Protein AF-A0A382AWH4-F1 (afdb_monomer_lite)

Structure (mmCIF, N/CA/C/O backbone):
data_AF-A0A382AWH4-F1
#
_entry.id   AF-A0A382AWH4-F1
#
loop_
_atom_site.group_PDB
_atom_site.id
_atom_site.type_symbol
_atom_site.label_atom_id
_atom_site.label_alt_id
_atom_site.label_comp_id
_atom_site.label_asym_id
_atom_site.label_entity_id
_atom_site.label_seq_id
_atom_site.pdbx_PDB_ins_code
_atom_site.Cartn_x
_atom_site.Cartn_y
_atom_site.Cartn_z
_atom_site.occupancy
_atom_site.B_iso_or_equiv
_atom_site.auth_seq_id
_atom_site.auth_comp_id
_atom_site.auth_asym_id
_atom_site.auth_atom_id
_atom_site.pdbx_PDB_model_num
ATOM 1 N N . MET A 1 1 ? 9.642 8.701 -18.328 1.00 92.56 1 MET A N 1
ATOM 2 C CA . MET A 1 1 ? 10.672 7.796 -17.773 1.00 92.56 1 MET A CA 1
ATOM 3 C C . MET A 1 1 ? 11.299 6.946 -18.876 1.00 92.56 1 MET A C 1
ATOM 5 O O . MET A 1 1 ? 10.566 6.389 -19.685 1.00 92.56 1 MET A O 1
ATOM 9 N N . SER A 1 2 ? 12.631 6.840 -18.944 1.00 96.31 2 SER A N 1
ATOM 10 C CA . SER A 1 2 ? 13.309 5.961 -19.914 1.00 96.31 2 SER A CA 1
ATOM 11 C C . SER A 1 2 ? 13.162 4.473 -19.543 1.00 96.31 2 SER A C 1
ATOM 13 O O . SER A 1 2 ? 12.950 4.163 -18.369 1.00 96.31 2 SER A O 1
ATOM 15 N N . PRO A 1 3 ? 13.322 3.529 -20.489 1.00 96.81 3 PRO A N 1
ATOM 16 C CA . PRO A 1 3 ? 13.293 2.090 -20.200 1.00 96.81 3 PRO A CA 1
ATOM 17 C C . PRO A 1 3 ? 14.260 1.676 -19.078 1.00 96.81 3 PRO A C 1
ATOM 19 O O . PRO A 1 3 ? 13.899 0.898 -18.194 1.00 96.81 3 PRO A O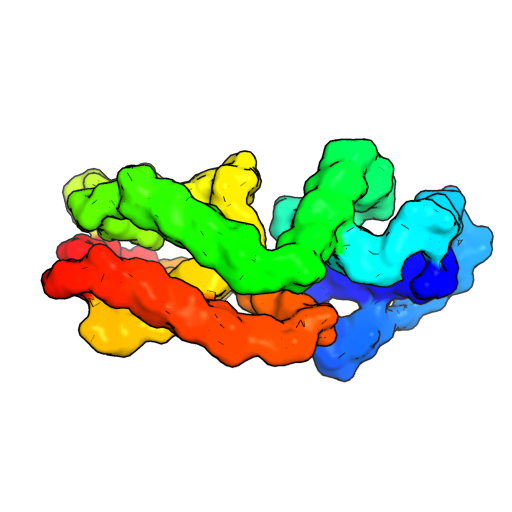 1
ATOM 22 N N . GLU A 1 4 ? 15.476 2.227 -19.073 1.00 96.69 4 GLU A N 1
ATOM 23 C CA . GLU A 1 4 ? 16.494 1.990 -18.044 1.00 96.69 4 GLU A CA 1
ATOM 24 C C . GLU A 1 4 ? 16.032 2.475 -16.669 1.00 96.69 4 GLU A C 1
ATOM 26 O O . GLU A 1 4 ? 16.242 1.790 -15.666 1.00 96.69 4 GLU A O 1
ATOM 31 N N . GLN A 1 5 ? 15.366 3.629 -16.614 1.00 96.88 5 GLN A N 1
ATOM 32 C CA . GLN A 1 5 ? 14.785 4.133 -15.375 1.00 96.88 5 GLN A CA 1
ATOM 33 C C . GLN A 1 5 ? 13.648 3.225 -14.891 1.00 96.88 5 GLN A C 1
ATOM 35 O O . GLN A 1 5 ? 13.621 2.897 -13.708 1.00 96.88 5 GLN A O 1
ATOM 40 N N . VAL A 1 6 ? 12.764 2.747 -15.779 1.00 97.25 6 VAL A N 1
ATOM 41 C CA . VAL A 1 6 ? 11.704 1.789 -15.402 1.00 97.25 6 VAL A CA 1
ATOM 42 C C . VAL A 1 6 ? 12.316 0.506 -14.835 1.00 97.25 6 VAL A C 1
ATOM 44 O O . VAL A 1 6 ? 11.852 -0.005 -13.817 1.00 97.25 6 VAL A O 1
ATOM 47 N N . PHE A 1 7 ? 13.386 -0.001 -15.451 1.00 97.62 7 PHE A N 1
ATOM 48 C CA . PHE A 1 7 ? 14.102 -1.177 -14.959 1.00 97.62 7 PHE A CA 1
ATOM 49 C C . PHE A 1 7 ? 14.699 -0.970 -13.565 1.00 97.62 7 PHE A C 1
ATOM 51 O O . PHE A 1 7 ? 14.526 -1.814 -12.679 1.00 97.62 7 PHE A O 1
ATOM 58 N N . MET A 1 8 ? 15.372 0.163 -13.363 1.00 97.44 8 MET A N 1
ATOM 59 C CA . MET A 1 8 ? 15.928 0.546 -12.069 1.00 97.44 8 MET A CA 1
ATOM 60 C C . MET A 1 8 ? 14.827 0.656 -11.010 1.00 97.44 8 MET A C 1
ATOM 62 O O . MET A 1 8 ? 14.960 0.061 -9.941 1.00 97.44 8 MET A O 1
ATOM 66 N N . TYR A 1 9 ? 13.718 1.337 -11.318 1.00 97.56 9 TYR A N 1
ATOM 67 C CA . TYR A 1 9 ? 12.606 1.486 -10.385 1.00 97.56 9 TYR A CA 1
ATOM 68 C C . TYR A 1 9 ? 11.923 0.158 -10.070 1.00 97.56 9 TYR A C 1
ATOM 70 O O . TYR A 1 9 ? 11.666 -0.128 -8.907 1.00 97.56 9 TYR A O 1
ATOM 78 N N . ALA A 1 10 ? 11.693 -0.714 -11.049 1.00 97.12 10 ALA A N 1
ATOM 79 C CA . ALA A 1 10 ? 11.125 -2.029 -10.762 1.00 97.12 10 ALA A CA 1
ATOM 80 C C . ALA A 1 10 ? 11.986 -2.825 -9.768 1.00 97.12 10 ALA A C 1
ATOM 82 O O . ALA A 1 10 ? 11.468 -3.443 -8.837 1.00 97.12 10 ALA A O 1
ATOM 83 N N . LYS A 1 11 ? 13.314 -2.754 -9.910 1.00 96.19 11 LYS A N 1
ATOM 84 C CA . LYS A 1 11 ? 14.239 -3.372 -8.956 1.00 96.19 11 LYS A CA 1
ATOM 85 C C . LYS A 1 11 ? 14.230 -2.690 -7.592 1.00 96.19 11 LYS A C 1
ATOM 87 O O . LYS A 1 11 ? 14.226 -3.398 -6.586 1.00 96.19 11 LYS A O 1
ATOM 92 N N . SER A 1 12 ? 14.220 -1.360 -7.533 1.00 97.25 12 SER A N 1
ATOM 93 C CA . SER A 1 12 ? 14.235 -0.64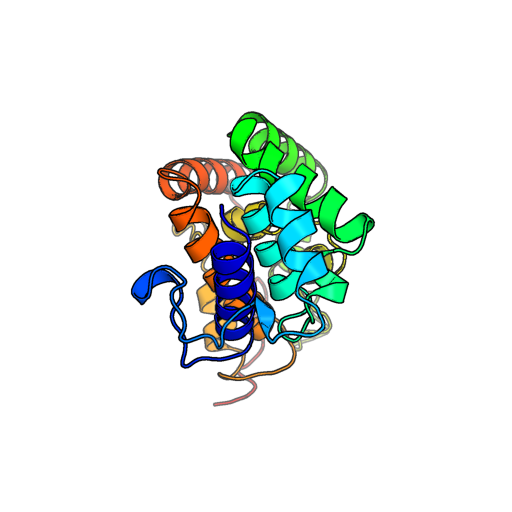6 -6.254 1.00 97.25 12 SER A CA 1
ATOM 94 C C . SER A 1 12 ? 12.930 -0.799 -5.480 1.00 97.25 12 SER A C 1
ATOM 96 O O . SER A 1 12 ? 12.995 -1.030 -4.278 1.00 97.25 12 SER A O 1
ATOM 98 N N . TYR A 1 13 ? 11.764 -0.790 -6.135 1.00 98.00 13 TYR A N 1
ATOM 99 C CA . TYR A 1 13 ? 10.486 -1.104 -5.482 1.00 98.00 13 TYR A CA 1
ATOM 100 C C . TYR A 1 13 ? 10.480 -2.538 -4.943 1.00 98.00 13 TYR A C 1
ATOM 102 O O . TYR A 1 13 ? 10.132 -2.754 -3.782 1.00 98.00 13 TYR A O 1
ATOM 110 N N . ARG A 1 14 ? 10.928 -3.517 -5.742 1.00 97.12 14 ARG A N 1
ATOM 111 C CA . ARG A 1 14 ? 11.045 -4.908 -5.283 1.00 97.12 14 ARG A CA 1
ATOM 112 C C . ARG A 1 14 ? 11.920 -5.013 -4.039 1.00 97.12 14 ARG A C 1
ATOM 114 O O . ARG A 1 14 ? 11.505 -5.620 -3.057 1.00 97.12 14 ARG A O 1
ATOM 121 N N . LEU A 1 15 ? 13.125 -4.442 -4.074 1.00 96.69 15 LEU A N 1
ATOM 122 C CA . LEU A 1 15 ? 14.040 -4.452 -2.929 1.00 96.69 15 LEU A CA 1
ATOM 123 C C . LEU A 1 15 ? 13.395 -3.779 -1.722 1.00 96.69 15 LEU A C 1
ATOM 125 O O . LEU A 1 15 ? 13.353 -4.370 -0.652 1.00 96.69 15 LEU A O 1
ATOM 129 N N . TYR A 1 16 ? 12.800 -2.608 -1.924 1.00 97.44 16 TYR A N 1
ATOM 130 C CA . TYR A 1 16 ? 12.167 -1.844 -0.864 1.00 97.44 16 TYR A CA 1
ATOM 131 C C . TYR A 1 16 ? 11.054 -2.616 -0.161 1.00 97.44 16 TYR A C 1
ATOM 133 O O . TYR A 1 16 ? 10.990 -2.583 1.058 1.00 97.44 16 TYR A O 1
ATOM 141 N N . PHE A 1 17 ? 10.211 -3.366 -0.873 1.00 96.56 17 PHE A N 1
ATOM 142 C CA . PHE A 1 17 ? 9.162 -4.171 -0.235 1.00 96.56 17 PHE A CA 1
ATOM 143 C C . PHE A 1 17 ? 9.639 -5.535 0.283 1.00 96.56 17 PHE A C 1
ATOM 145 O O . PHE A 1 17 ? 9.027 -6.063 1.209 1.00 96.56 17 PHE A O 1
ATOM 152 N N . SER A 1 18 ? 10.699 -6.119 -0.286 1.00 93.69 18 SER A N 1
ATOM 153 C CA . SER A 1 18 ? 11.140 -7.486 0.048 1.00 93.69 18 SER A CA 1
ATOM 154 C C . SER A 1 18 ? 12.297 -7.574 1.038 1.00 93.69 18 SER A C 1
ATOM 156 O O . SER A 1 18 ? 12.538 -8.660 1.564 1.00 93.69 18 SER A O 1
ATOM 158 N N . THR A 1 19 ? 13.006 -6.476 1.301 1.00 90.62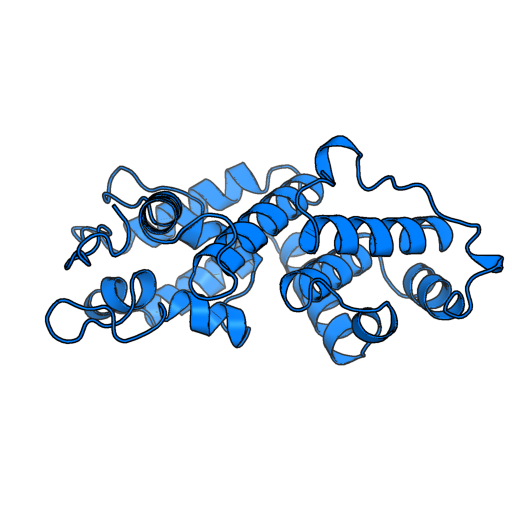 19 THR A N 1
ATOM 159 C CA . THR A 1 19 ? 14.132 -6.442 2.238 1.00 90.62 19 THR A CA 1
ATOM 160 C C . THR A 1 19 ? 13.981 -5.306 3.249 1.00 90.62 19 THR A C 1
ATOM 162 O O . THR A 1 19 ? 13.242 -4.340 3.041 1.00 90.62 19 THR A O 1
ATOM 165 N N . GLU A 1 20 ? 14.668 -5.437 4.381 1.00 85.75 20 GLU A N 1
ATOM 166 C CA . GLU A 1 20 ? 14.748 -4.383 5.402 1.00 85.75 20 GLU A CA 1
ATOM 167 C C . GLU A 1 20 ? 15.911 -3.418 5.145 1.00 85.75 20 GLU A C 1
ATOM 169 O O . GLU A 1 20 ? 15.836 -2.247 5.497 1.00 85.75 20 GLU A O 1
ATOM 174 N N . GLY A 1 21 ? 16.973 -3.883 4.478 1.00 87.38 21 GLY A N 1
ATOM 175 C CA . GLY A 1 21 ? 18.205 -3.112 4.297 1.00 87.38 21 GLY A CA 1
ATOM 176 C C . GLY A 1 21 ? 18.174 -2.048 3.195 1.00 87.38 21 GLY A C 1
ATOM 177 O O . GLY A 1 21 ? 19.092 -1.232 3.131 1.00 87.38 21 GLY A O 1
ATOM 178 N N . TYR A 1 22 ? 17.171 -2.044 2.309 1.00 95.44 22 TYR A N 1
ATOM 179 C CA . TYR A 1 22 ? 17.068 -1.037 1.247 1.00 95.44 22 TYR A CA 1
ATOM 180 C C . TYR A 1 22 ? 16.037 0.043 1.589 1.00 95.44 22 TYR A C 1
ATOM 182 O O . TYR A 1 22 ? 14.867 -0.258 1.804 1.00 95.44 22 TYR A O 1
ATOM 190 N N . ASP A 1 23 ? 16.463 1.307 1.555 1.00 94.75 23 ASP A N 1
ATOM 191 C CA . ASP A 1 23 ? 15.612 2.481 1.775 1.00 94.75 23 ASP A CA 1
ATOM 192 C C . ASP A 1 23 ? 15.405 3.251 0.461 1.00 94.75 23 ASP A C 1
ATOM 194 O O . ASP A 1 23 ? 16.287 3.966 -0.023 1.00 94.75 23 ASP A O 1
ATOM 198 N N . PHE A 1 24 ? 14.212 3.121 -0.119 1.00 96.75 24 PHE A N 1
ATOM 199 C CA . PHE A 1 24 ? 13.868 3.787 -1.370 1.00 96.75 24 PHE A CA 1
ATOM 200 C C . PHE A 1 24 ? 13.945 5.312 -1.261 1.00 96.75 24 PHE A C 1
ATOM 202 O O . PHE A 1 24 ? 14.391 5.962 -2.206 1.00 96.75 24 PHE A O 1
ATOM 209 N N . ILE A 1 25 ? 13.518 5.888 -0.136 1.00 94.75 25 ILE A N 1
ATOM 210 C CA . ILE A 1 25 ? 13.414 7.339 0.046 1.00 94.75 25 ILE A CA 1
ATOM 211 C C . ILE A 1 25 ? 14.812 7.944 0.132 1.00 94.75 25 ILE A C 1
ATOM 213 O O . ILE A 1 25 ? 15.117 8.903 -0.583 1.00 94.75 25 ILE A O 1
ATOM 217 N N . LYS A 1 26 ? 15.692 7.327 0.928 1.00 95.06 26 LYS A N 1
ATOM 218 C CA . LYS A 1 26 ? 17.097 7.732 1.065 1.00 95.06 26 LYS A CA 1
ATOM 219 C C . LYS A 1 26 ? 17.840 7.691 -0.268 1.00 95.06 26 LYS A C 1
ATOM 221 O O . LYS A 1 26 ? 18.559 8.632 -0.599 1.00 95.06 26 LYS A O 1
ATOM 226 N N . TYR A 1 27 ? 17.662 6.619 -1.039 1.00 95.88 27 TYR A N 1
ATOM 227 C CA . TYR A 1 27 ? 18.358 6.430 -2.316 1.00 95.88 27 TYR A CA 1
ATOM 228 C C . TYR A 1 27 ? 17.591 6.976 -3.527 1.00 95.88 27 TYR A C 1
ATOM 230 O O . TYR A 1 27 ? 18.064 6.838 -4.652 1.00 95.88 27 TYR A O 1
ATOM 238 N N . LYS A 1 28 ? 16.418 7.595 -3.328 1.00 93.81 28 LYS A N 1
ATOM 239 C CA . LYS A 1 28 ? 15.529 8.098 -4.394 1.00 93.81 28 LYS A CA 1
ATOM 240 C C . LYS A 1 28 ? 15.254 7.049 -5.482 1.00 93.81 28 LYS A C 1
ATOM 242 O O . LYS A 1 28 ? 15.278 7.345 -6.673 1.00 93.81 28 LYS A O 1
ATOM 247 N N . GLY A 1 29 ? 15.068 5.797 -5.066 1.00 93.81 29 GLY A N 1
ATOM 248 C CA . GLY A 1 29 ? 14.860 4.654 -5.957 1.00 93.81 29 GLY A CA 1
ATOM 249 C C . GLY A 1 29 ? 16.072 4.239 -6.798 1.00 93.81 29 GLY A C 1
ATOM 250 O O . GLY A 1 29 ? 15.923 3.383 -7.674 1.00 93.81 29 GLY A O 1
ATOM 251 N N . HIS A 1 30 ? 17.258 4.800 -6.545 1.00 95.25 30 HIS A N 1
ATOM 252 C CA . HIS A 1 30 ? 18.486 4.402 -7.219 1.00 95.25 30 HIS A CA 1
ATOM 253 C C . HIS A 1 30 ? 18.992 3.059 -6.692 1.00 95.25 30 HIS A C 1
ATOM 255 O O . HIS A 1 30 ? 19.075 2.835 -5.480 1.00 95.25 30 HIS A O 1
ATOM 261 N N . VAL A 1 31 ? 19.350 2.172 -7.618 1.00 94.75 31 VAL A N 1
ATOM 262 C CA . VAL A 1 31 ? 19.987 0.879 -7.352 1.00 94.75 31 VAL A CA 1
ATOM 263 C C . VAL A 1 31 ? 20.982 0.577 -8.461 1.00 94.75 31 VAL A C 1
ATOM 265 O O . VAL A 1 31 ? 20.727 0.874 -9.630 1.00 94.75 31 VAL A O 1
ATOM 268 N N . SER A 1 32 ? 22.105 -0.048 -8.107 1.00 92.25 32 SER A N 1
ATOM 269 C CA . SER A 1 32 ? 23.046 -0.541 -9.112 1.00 92.25 32 SER A CA 1
ATOM 270 C C . SER A 1 32 ? 22.368 -1.633 -9.938 1.00 92.25 32 SER A C 1
ATOM 272 O O . SER A 1 32 ? 21.863 -2.622 -9.397 1.00 92.25 32 SER A O 1
ATOM 274 N N . THR A 1 33 ? 22.319 -1.441 -11.255 1.00 91.31 33 THR A N 1
ATOM 275 C CA . THR A 1 33 ? 21.717 -2.403 -12.177 1.00 91.31 33 THR A CA 1
ATOM 276 C C . THR A 1 33 ? 22.662 -2.713 -13.333 1.00 91.31 33 THR A C 1
ATOM 278 O O . THR A 1 33 ? 23.355 -1.822 -13.824 1.00 91.31 33 THR A O 1
ATOM 281 N N . PRO A 1 34 ? 22.713 -3.975 -13.797 1.00 91.44 34 PRO A N 1
ATOM 282 C CA . PRO A 1 34 ? 23.374 -4.291 -15.056 1.00 91.44 34 PRO A CA 1
ATOM 283 C C . PRO A 1 34 ? 22.650 -3.597 -16.225 1.00 91.44 34 PRO A C 1
ATOM 285 O O . PRO A 1 34 ? 21.459 -3.313 -16.110 1.00 91.44 34 PRO A O 1
ATOM 288 N N . PRO A 1 35 ? 23.303 -3.386 -17.380 1.00 92.81 35 PRO A N 1
ATOM 289 C CA . PRO A 1 35 ? 22.658 -2.763 -18.534 1.00 92.81 35 PRO A CA 1
ATOM 290 C C . PRO A 1 35 ? 21.368 -3.485 -18.956 1.00 92.81 35 PRO A C 1
ATOM 292 O O . PRO A 1 35 ? 21.361 -4.716 -19.097 1.00 92.81 35 PRO A O 1
ATOM 295 N N . LEU A 1 36 ? 20.301 -2.716 -19.211 1.00 94.19 36 LEU A N 1
ATOM 296 C CA . LEU A 1 36 ? 18.984 -3.236 -19.602 1.00 94.19 36 LEU A CA 1
ATOM 297 C C . LEU A 1 36 ? 19.055 -4.092 -20.873 1.00 94.19 36 LEU A C 1
ATOM 299 O O . LEU A 1 36 ? 18.416 -5.136 -20.959 1.00 94.19 36 LEU A O 1
ATOM 303 N N . ILE A 1 37 ? 19.898 -3.708 -21.836 1.00 94.56 37 ILE A N 1
ATOM 304 C CA . ILE A 1 37 ? 20.076 -4.448 -23.093 1.00 94.56 37 ILE A CA 1
ATOM 305 C C . ILE A 1 37 ? 20.476 -5.918 -22.874 1.00 94.56 37 ILE A C 1
ATOM 307 O O . ILE A 1 37 ? 20.110 -6.781 -23.673 1.00 94.56 37 ILE A O 1
ATOM 311 N N . LYS A 1 38 ? 21.167 -6.225 -21.765 1.00 95.06 38 LYS A N 1
ATOM 312 C CA . LYS A 1 38 ? 21.600 -7.584 -21.404 1.00 95.06 38 LYS A CA 1
ATOM 313 C C . LYS A 1 38 ? 20.505 -8.413 -20.718 1.00 95.06 38 LYS A C 1
ATOM 315 O O . LYS A 1 38 ? 20.715 -9.598 -20.478 1.00 95.06 38 LYS A O 1
ATOM 320 N N . GLN A 1 39 ? 19.359 -7.820 -20.383 1.00 93.94 39 GLN A N 1
ATOM 321 C CA . GLN A 1 39 ? 18.275 -8.507 -19.683 1.00 93.94 39 GLN A CA 1
ATOM 322 C C . GLN A 1 39 ? 17.319 -9.181 -20.673 1.00 93.94 39 GLN A C 1
ATOM 324 O O . GLN A 1 39 ? 16.982 -8.618 -21.718 1.00 93.94 39 GLN A O 1
ATOM 329 N N . ARG A 1 40 ? 16.870 -10.399 -20.345 1.00 93.25 40 ARG A N 1
ATOM 330 C CA . ARG A 1 40 ? 15.953 -11.184 -21.196 1.00 93.25 40 ARG A CA 1
ATOM 331 C C . ARG A 1 40 ? 14.565 -10.550 -21.284 1.00 93.25 40 ARG A C 1
ATOM 333 O O . ARG A 1 40 ? 13.931 -10.572 -22.331 1.00 93.25 40 ARG A O 1
ATOM 340 N N . ASP A 1 41 ? 14.127 -9.951 -20.189 1.00 94.31 41 ASP A N 1
ATOM 341 C CA . ASP A 1 41 ? 12.825 -9.324 -19.981 1.00 94.31 41 ASP A CA 1
ATOM 342 C C . ASP A 1 41 ? 12.796 -7.839 -20.389 1.00 94.31 41 ASP A C 1
ATOM 344 O O . ASP A 1 41 ? 11.799 -7.152 -20.162 1.00 94.31 41 ASP A O 1
ATOM 348 N N . ARG A 1 42 ? 13.850 -7.343 -21.064 1.00 95.56 42 ARG A N 1
ATOM 349 C CA . ARG A 1 42 ? 14.002 -5.930 -21.456 1.00 95.56 42 ARG A CA 1
ATOM 350 C C . ARG A 1 42 ? 12.770 -5.343 -22.148 1.00 95.56 42 ARG A C 1
ATOM 352 O O . ARG A 1 42 ? 12.420 -4.192 -21.908 1.00 95.56 42 ARG A O 1
ATOM 359 N N . GLN A 1 43 ? 12.092 -6.140 -22.981 1.00 95.69 43 GLN A N 1
ATOM 360 C CA . GLN A 1 43 ? 10.919 -5.706 -23.745 1.00 95.69 43 GLN A CA 1
ATOM 361 C C . GLN A 1 43 ? 9.768 -5.224 -22.856 1.00 95.69 43 GLN A C 1
ATOM 363 O O . GLN A 1 43 ? 9.044 -4.318 -23.261 1.00 95.69 43 GLN A O 1
ATOM 368 N N . PHE A 1 44 ? 9.603 -5.781 -21.653 1.00 96.12 44 PHE A N 1
ATOM 369 C CA . PHE A 1 44 ? 8.556 -5.340 -20.732 1.00 96.12 44 PHE A CA 1
ATOM 370 C C . PHE A 1 44 ? 8.791 -3.903 -20.271 1.00 96.12 44 PHE A C 1
ATOM 372 O O . PHE A 1 44 ? 7.878 -3.085 -20.326 1.00 96.12 44 PHE A O 1
ATOM 379 N N . TYR A 1 45 ? 10.032 -3.563 -19.924 1.00 97.00 45 TYR A N 1
ATOM 380 C CA . TYR A 1 45 ? 10.402 -2.211 -19.509 1.00 97.00 45 TYR A CA 1
ATOM 381 C C . TYR A 1 45 ? 10.240 -1.191 -20.641 1.00 97.00 45 TYR A C 1
ATOM 383 O O . TYR A 1 45 ? 9.695 -0.116 -20.409 1.00 97.00 45 TYR A O 1
ATOM 391 N N . TYR A 1 46 ? 10.615 -1.555 -21.876 1.00 95.88 46 TYR A N 1
ATOM 392 C CA . TYR A 1 46 ? 10.363 -0.721 -23.062 1.00 95.88 46 TYR A CA 1
ATOM 393 C C . TYR A 1 46 ? 8.867 -0.481 -23.305 1.00 95.88 46 TYR A C 1
ATOM 395 O O . TYR A 1 46 ? 8.453 0.623 -23.663 1.00 95.88 46 TYR A O 1
ATOM 403 N N . ARG A 1 47 ? 8.027 -1.508 -23.131 1.00 94.25 47 ARG A N 1
ATOM 404 C CA . ARG A 1 47 ? 6.574 -1.363 -23.303 1.00 94.25 47 ARG A CA 1
ATOM 405 C C . ARG A 1 47 ? 5.979 -0.458 -22.231 1.00 94.25 47 ARG A C 1
ATOM 407 O O . ARG A 1 47 ? 5.209 0.432 -22.568 1.00 94.25 47 ARG A O 1
ATOM 414 N N . LEU A 1 48 ? 6.376 -0.632 -20.972 1.00 95.88 48 LEU A N 1
ATOM 415 C CA . LEU A 1 48 ? 5.931 0.234 -19.880 1.00 95.88 48 LEU A CA 1
ATOM 416 C C . LEU A 1 48 ? 6.311 1.697 -20.137 1.00 95.88 48 LEU A C 1
ATOM 418 O O . LEU A 1 48 ? 5.436 2.555 -20.101 1.00 95.88 48 LEU A O 1
ATOM 422 N N . SER A 1 49 ? 7.571 1.972 -20.493 1.00 96.94 49 SER A N 1
ATOM 423 C CA . SER A 1 49 ? 8.046 3.344 -20.729 1.00 96.94 49 SER A CA 1
ATOM 424 C C . SER A 1 49 ? 7.385 4.039 -21.922 1.00 96.94 49 SER A C 1
ATOM 426 O O . SER A 1 49 ? 7.419 5.260 -22.009 1.00 96.94 49 SER A O 1
ATOM 428 N N . THR A 1 50 ? 6.850 3.279 -22.883 1.00 95.06 50 THR A N 1
ATOM 429 C CA . THR A 1 50 ? 6.223 3.831 -24.098 1.00 95.06 50 THR A CA 1
ATOM 430 C C . THR A 1 50 ? 4.707 3.941 -24.004 1.00 95.06 50 THR A C 1
ATOM 432 O O . THR A 1 50 ? 4.112 4.683 -24.783 1.00 95.06 50 THR A O 1
ATOM 435 N N . LYS A 1 51 ? 4.065 3.188 -23.103 1.00 93.38 51 LYS A N 1
ATOM 436 C CA . LYS A 1 51 ? 2.600 3.104 -23.013 1.00 93.38 51 LYS A CA 1
ATOM 437 C C . LYS A 1 51 ? 2.012 3.783 -21.789 1.00 93.38 51 LYS A C 1
ATOM 439 O O . LYS A 1 51 ? 0.842 4.142 -21.838 1.00 93.38 51 LYS A O 1
ATOM 444 N N . LEU A 1 52 ? 2.788 3.936 -20.722 1.00 95.44 52 LEU A N 1
ATOM 445 C CA . LEU A 1 52 ? 2.306 4.467 -19.455 1.00 95.44 52 LEU A CA 1
ATOM 446 C C . LEU A 1 52 ? 3.029 5.757 -19.088 1.00 95.44 52 LEU A C 1
ATOM 448 O O . LEU A 1 52 ? 4.202 5.946 -19.414 1.00 95.44 52 LEU A O 1
ATOM 452 N N . SER A 1 53 ? 2.325 6.627 -18.370 1.00 94.94 53 SER A N 1
ATOM 453 C CA . SER A 1 53 ? 2.934 7.787 -17.727 1.00 94.94 53 SER A CA 1
ATOM 454 C C . SER A 1 53 ? 3.777 7.371 -16.519 1.00 94.94 53 SER A C 1
ATOM 456 O O . SER A 1 53 ? 3.579 6.306 -15.932 1.00 94.94 53 SER A O 1
ATOM 458 N N . ASP A 1 54 ? 4.693 8.238 -16.095 1.00 94.88 54 ASP A N 1
ATOM 459 C CA . ASP A 1 54 ? 5.572 7.981 -14.949 1.00 94.88 54 ASP A CA 1
ATOM 460 C C . ASP A 1 54 ? 4.764 7.684 -13.671 1.00 94.88 54 ASP A C 1
ATOM 462 O O . ASP A 1 54 ? 5.088 6.754 -12.930 1.00 94.88 54 ASP A O 1
ATOM 466 N N . THR A 1 55 ? 3.653 8.399 -13.460 1.00 93.31 55 THR A N 1
ATOM 467 C CA . THR A 1 55 ? 2.718 8.171 -12.347 1.00 93.31 55 THR A CA 1
ATOM 468 C C . THR A 1 55 ? 2.068 6.790 -12.418 1.00 93.31 55 THR A C 1
ATOM 470 O O . THR A 1 55 ? 2.000 6.091 -11.408 1.00 93.31 55 THR A O 1
ATOM 473 N N . GLN A 1 56 ? 1.619 6.367 -13.604 1.00 95.38 56 GLN A N 1
ATOM 474 C CA . GLN A 1 56 ? 1.006 5.049 -13.812 1.00 95.38 56 GLN A CA 1
ATOM 475 C C . GLN A 1 56 ? 2.013 3.917 -13.596 1.00 95.38 56 GLN A C 1
ATOM 477 O O . GLN A 1 56 ? 1.685 2.915 -12.962 1.00 95.38 56 GLN A O 1
ATOM 482 N N . ILE A 1 57 ? 3.252 4.092 -14.064 1.00 96.38 57 ILE A N 1
ATOM 483 C CA . ILE A 1 57 ? 4.341 3.134 -13.841 1.00 96.38 57 ILE A CA 1
ATOM 484 C C . ILE A 1 57 ? 4.592 2.986 -12.340 1.00 96.38 57 ILE A C 1
ATOM 486 O O . ILE A 1 57 ? 4.583 1.875 -11.816 1.00 96.38 57 ILE A O 1
ATOM 490 N N . HIS A 1 58 ? 4.769 4.095 -11.624 1.00 96.44 58 HIS A N 1
ATOM 491 C CA . HIS A 1 58 ? 4.993 4.071 -10.183 1.00 96.44 58 HIS A CA 1
ATOM 492 C C . HIS A 1 58 ? 3.823 3.460 -9.398 1.00 96.44 58 HIS A C 1
ATOM 494 O O . HIS A 1 58 ? 4.063 2.695 -8.463 1.00 96.44 58 HIS A O 1
ATOM 500 N N . ALA A 1 59 ? 2.580 3.742 -9.792 1.00 95.56 59 ALA A N 1
ATOM 501 C CA . ALA A 1 59 ? 1.387 3.148 -9.196 1.00 95.56 59 ALA A CA 1
ATOM 502 C C . ALA A 1 59 ? 1.329 1.626 -9.408 1.00 95.56 59 ALA A C 1
ATOM 504 O O . ALA A 1 59 ? 1.132 0.883 -8.447 1.00 95.56 59 ALA A O 1
ATOM 505 N N . ALA A 1 60 ? 1.571 1.153 -10.636 1.00 96.56 60 ALA A N 1
ATOM 506 C CA . ALA A 1 60 ? 1.597 -0.275 -10.948 1.00 96.56 60 ALA A CA 1
ATOM 507 C C . ALA A 1 60 ? 2.693 -1.009 -10.158 1.00 96.56 60 ALA A C 1
ATOM 509 O O . ALA A 1 60 ? 2.440 -2.067 -9.576 1.00 96.56 60 ALA A O 1
ATOM 510 N N . LEU A 1 61 ? 3.898 -0.430 -10.070 1.00 97.62 61 LEU A N 1
ATOM 511 C CA . LEU A 1 61 ? 4.986 -0.989 -9.262 1.00 97.62 61 LEU A CA 1
ATOM 512 C C . LEU A 1 61 ? 4.614 -1.021 -7.772 1.00 97.62 61 LEU A C 1
ATOM 514 O O . LEU A 1 61 ? 4.776 -2.061 -7.134 1.00 97.62 61 LEU A O 1
ATOM 518 N N . LEU A 1 62 ? 4.083 0.077 -7.222 1.00 97.31 62 LEU A N 1
ATOM 519 C CA . LEU A 1 62 ? 3.663 0.153 -5.820 1.00 97.31 62 LEU A CA 1
ATOM 520 C C . LEU A 1 62 ? 2.664 -0.954 -5.490 1.00 97.31 62 LEU A C 1
ATOM 522 O O . LEU A 1 62 ? 2.917 -1.730 -4.572 1.00 97.31 62 LEU A O 1
ATOM 526 N N . LEU A 1 63 ? 1.567 -1.057 -6.244 1.00 96.62 63 LEU A N 1
ATOM 527 C CA . LEU A 1 63 ? 0.526 -2.049 -5.977 1.00 96.62 63 LEU A CA 1
ATOM 528 C C . LEU A 1 63 ? 1.055 -3.476 -6.126 1.00 96.62 63 LEU A C 1
ATOM 530 O O . LEU A 1 63 ? 0.837 -4.307 -5.244 1.00 96.62 63 LEU A O 1
ATOM 534 N N . THR A 1 64 ? 1.813 -3.753 -7.192 1.00 97.44 64 THR A N 1
ATOM 535 C CA . THR A 1 64 ? 2.363 -5.095 -7.426 1.00 97.44 64 THR A CA 1
ATOM 536 C C . THR A 1 64 ? 3.240 -5.541 -6.264 1.00 97.44 64 THR A C 1
ATOM 538 O O . THR A 1 64 ? 3.042 -6.628 -5.722 1.00 97.44 64 THR A O 1
ATOM 541 N N . TYR A 1 65 ? 4.199 -4.710 -5.850 1.00 97.75 65 TYR A N 1
ATOM 542 C CA . TYR A 1 65 ? 5.153 -5.085 -4.807 1.00 97.75 65 TYR A CA 1
ATOM 543 C C . TYR A 1 65 ? 4.581 -4.972 -3.392 1.00 97.75 65 TYR A C 1
ATOM 545 O O . TYR A 1 65 ? 5.041 -5.688 -2.505 1.00 97.75 65 TYR A O 1
ATOM 553 N N . PHE A 1 66 ? 3.543 -4.162 -3.181 1.00 97.38 66 PHE A N 1
ATOM 554 C CA . PHE A 1 66 ? 2.775 -4.159 -1.939 1.00 97.38 66 PHE A CA 1
ATOM 555 C C . PHE A 1 66 ? 2.101 -5.521 -1.701 1.00 97.38 66 PHE A C 1
ATOM 557 O O . PHE A 1 66 ? 2.267 -6.124 -0.637 1.00 97.38 66 PHE A O 1
ATOM 564 N N . PHE A 1 67 ? 1.392 -6.056 -2.700 1.00 96.25 67 PHE A N 1
ATOM 565 C CA . PHE A 1 67 ? 0.698 -7.342 -2.566 1.00 96.25 67 PHE A CA 1
ATOM 566 C C . PHE A 1 67 ? 1.637 -8.541 -2.720 1.00 96.25 67 PHE A C 1
ATOM 568 O O . PHE A 1 67 ? 1.547 -9.509 -1.961 1.00 96.25 67 PHE A O 1
ATOM 575 N N . LYS A 1 68 ? 2.586 -8.459 -3.655 1.00 95.88 68 LYS A N 1
ATOM 576 C CA . LYS A 1 68 ? 3.537 -9.522 -3.991 1.00 95.88 68 LYS A CA 1
ATOM 577 C C . LYS A 1 68 ? 4.976 -8.975 -3.966 1.00 95.88 68 LYS A C 1
ATOM 579 O O . LYS A 1 68 ? 5.570 -8.756 -5.021 1.00 95.88 68 LYS A O 1
ATOM 584 N N . PRO A 1 69 ? 5.610 -8.829 -2.782 1.00 94.94 69 PRO A N 1
ATOM 585 C CA . PRO A 1 69 ? 6.960 -8.255 -2.653 1.00 94.94 69 PRO A CA 1
ATOM 586 C C . PRO A 1 69 ? 8.050 -8.949 -3.480 1.00 94.94 69 PRO A C 1
ATOM 588 O O . PRO A 1 69 ? 9.059 -8.344 -3.828 1.00 94.94 69 PRO A O 1
ATOM 591 N N . LYS A 1 70 ? 7.856 -10.231 -3.809 1.00 94.81 70 LYS A N 1
ATOM 592 C CA . LYS A 1 70 ? 8.789 -11.043 -4.607 1.00 94.81 70 LYS A CA 1
ATOM 593 C C . LYS A 1 70 ? 8.402 -11.148 -6.091 1.00 94.81 70 LYS A C 1
ATOM 595 O O . LYS A 1 70 ? 8.976 -11.980 -6.789 1.00 94.81 70 LYS A O 1
ATOM 600 N N . ALA A 1 71 ? 7.451 -10.339 -6.562 1.00 95.81 71 ALA A N 1
ATOM 601 C CA . ALA A 1 71 ? 6.987 -10.335 -7.945 1.00 95.81 71 ALA A CA 1
ATOM 602 C C . ALA A 1 71 ? 8.127 -10.157 -8.963 1.00 95.81 71 ALA A C 1
ATOM 604 O O . ALA A 1 71 ? 9.130 -9.472 -8.721 1.00 95.81 71 ALA A O 1
ATOM 605 N N . TYR A 1 72 ? 7.950 -10.762 -10.132 1.00 93.88 72 TYR A N 1
ATOM 606 C CA . TYR A 1 72 ? 8.779 -10.512 -11.306 1.00 93.88 72 TYR A CA 1
ATOM 607 C C . TYR A 1 72 ? 8.130 -9.437 -12.179 1.00 93.88 72 TYR A C 1
ATOM 609 O O . TYR A 1 72 ? 6.955 -9.124 -12.024 1.00 93.88 72 TYR A O 1
ATOM 617 N N . ILE A 1 73 ? 8.877 -8.871 -13.131 1.00 94.62 73 ILE A N 1
ATOM 618 C CA . ILE A 1 73 ? 8.322 -7.834 -14.014 1.00 94.62 73 ILE A CA 1
ATOM 619 C C . ILE A 1 73 ? 7.125 -8.335 -14.834 1.00 94.62 73 ILE A C 1
ATOM 621 O O . ILE A 1 73 ? 6.230 -7.556 -15.134 1.00 94.62 73 ILE A O 1
ATOM 625 N N . ALA A 1 74 ? 7.072 -9.637 -15.130 1.00 94.06 74 ALA A N 1
ATOM 626 C CA . ALA A 1 74 ? 5.933 -10.272 -15.786 1.00 94.06 74 ALA A CA 1
ATOM 627 C C . ALA A 1 74 ? 4.620 -10.108 -14.994 1.00 94.06 74 ALA A C 1
ATOM 629 O O . ALA A 1 74 ? 3.568 -9.965 -15.604 1.00 94.06 74 ALA A O 1
ATOM 630 N N . ASP A 1 75 ? 4.687 -10.079 -13.657 1.00 95.00 75 ASP A N 1
ATOM 631 C CA . ASP A 1 75 ? 3.518 -9.837 -12.803 1.00 95.00 75 ASP A CA 1
ATOM 632 C C . ASP A 1 75 ? 3.061 -8.371 -12.879 1.00 95.00 75 ASP A C 1
ATOM 634 O O . ASP A 1 75 ? 1.871 -8.093 -12.862 1.00 95.00 75 ASP A O 1
ATOM 638 N N . VAL A 1 76 ? 4.003 -7.425 -12.993 1.00 94.00 76 VAL A N 1
ATOM 639 C CA . VAL A 1 76 ? 3.700 -5.983 -13.086 1.00 94.00 76 VAL A CA 1
ATOM 640 C C . VAL A 1 76 ? 2.963 -5.664 -14.385 1.00 94.00 76 VAL A C 1
ATOM 642 O O . VAL A 1 76 ? 2.083 -4.814 -14.408 1.00 94.00 76 VAL A O 1
ATOM 645 N N . VAL A 1 77 ? 3.344 -6.319 -15.483 1.00 93.94 77 VAL A N 1
ATOM 646 C CA . VAL A 1 77 ? 2.772 -6.069 -16.817 1.00 93.94 77 VAL A CA 1
ATOM 647 C C . VAL A 1 77 ? 1.497 -6.866 -17.094 1.00 93.94 77 VAL A C 1
ATOM 649 O O . VAL A 1 77 ? 1.008 -6.838 -18.226 1.00 93.94 77 VAL A O 1
ATOM 652 N N . ALA A 1 78 ? 0.982 -7.601 -16.106 1.00 94.00 78 ALA A N 1
ATOM 653 C CA . ALA A 1 78 ? -0.281 -8.305 -16.247 1.00 94.00 78 ALA A CA 1
ATOM 654 C C . ALA A 1 78 ? -1.413 -7.288 -16.521 1.00 94.00 78 ALA A C 1
ATOM 656 O O . ALA A 1 78 ? -1.418 -6.212 -15.916 1.00 94.00 78 ALA A O 1
ATOM 657 N N . PRO A 1 79 ? -2.342 -7.559 -17.460 1.00 92.75 79 PRO A N 1
ATOM 658 C CA . PRO A 1 79 ? -3.324 -6.560 -17.888 1.00 92.75 79 PRO A CA 1
ATOM 659 C C . PRO A 1 79 ? -4.181 -5.986 -16.753 1.00 92.75 79 PRO A C 1
ATOM 661 O O . PRO A 1 79 ? -4.392 -4.777 -16.708 1.00 92.75 79 PRO A O 1
ATOM 664 N N . ASP A 1 80 ? -4.628 -6.838 -15.834 1.00 92.06 80 ASP A N 1
ATOM 665 C CA . ASP A 1 80 ? -5.377 -6.483 -14.625 1.00 92.06 80 ASP A CA 1
ATOM 666 C C . ASP A 1 80 ? -4.553 -5.583 -13.695 1.00 92.06 80 ASP A C 1
ATOM 668 O O . ASP A 1 80 ? -5.021 -4.539 -13.253 1.00 92.06 80 ASP A O 1
ATOM 672 N N . VAL A 1 81 ? -3.279 -5.916 -13.484 1.00 91.50 81 VAL A N 1
ATOM 673 C CA . VAL A 1 81 ? -2.363 -5.124 -12.652 1.00 91.50 81 VAL A CA 1
ATOM 674 C C . VAL A 1 81 ? -2.098 -3.744 -13.254 1.00 91.50 81 VAL A C 1
ATOM 676 O O . VAL A 1 81 ? -2.039 -2.747 -12.531 1.00 91.50 81 VAL A O 1
ATOM 679 N N . LEU A 1 82 ? -1.959 -3.657 -14.578 1.00 94.12 82 LEU A N 1
ATOM 680 C CA . LEU A 1 82 ? -1.809 -2.372 -15.256 1.00 94.12 82 LEU A CA 1
ATOM 681 C C . LEU A 1 82 ? -3.084 -1.536 -15.161 1.00 94.12 82 LEU A C 1
ATOM 683 O O . LEU A 1 82 ? -2.991 -0.331 -14.934 1.00 94.12 82 LEU A O 1
ATOM 687 N N . GLN A 1 83 ? -4.258 -2.155 -15.306 1.00 94.69 83 GLN A N 1
ATOM 688 C CA . GLN A 1 83 ? -5.544 -1.481 -15.114 1.00 94.69 83 GLN A CA 1
ATOM 689 C C . GLN A 1 83 ? -5.685 -0.936 -13.692 1.00 94.69 83 GLN A C 1
ATOM 691 O O . GLN A 1 83 ? -5.976 0.251 -13.534 1.00 94.69 83 GLN A O 1
ATOM 696 N N . ASP A 1 84 ? -5.369 -1.742 -12.681 1.00 92.25 84 ASP A N 1
ATOM 697 C CA . ASP A 1 84 ? -5.369 -1.325 -11.278 1.00 92.25 84 ASP A CA 1
ATOM 698 C C . ASP A 1 84 ? -4.381 -0.178 -11.031 1.00 92.25 84 ASP A C 1
ATOM 700 O O . ASP A 1 84 ? -4.716 0.812 -10.381 1.00 92.25 84 ASP A O 1
ATOM 704 N N . GLY A 1 85 ? -3.171 -0.260 -11.592 1.00 93.25 85 GLY A N 1
ATOM 705 C CA . GLY A 1 85 ? -2.165 0.799 -11.501 1.00 93.25 85 GLY A CA 1
ATOM 706 C C . GLY A 1 85 ? -2.624 2.109 -12.144 1.00 93.25 85 GLY A C 1
ATOM 707 O O . GLY A 1 85 ? -2.446 3.180 -11.561 1.00 93.25 85 GLY A O 1
ATOM 708 N N . MET A 1 86 ? -3.259 2.040 -13.316 1.00 94.12 86 MET A N 1
ATOM 709 C CA . MET A 1 86 ? -3.822 3.207 -14.001 1.00 94.12 86 MET A CA 1
ATOM 710 C C . MET A 1 86 ? -4.980 3.824 -13.210 1.00 94.12 86 MET A C 1
ATOM 712 O O . MET A 1 86 ? -4.998 5.040 -13.002 1.00 94.12 86 MET A O 1
ATOM 716 N N . ALA A 1 87 ? -5.902 2.999 -12.710 1.00 92.25 87 ALA A N 1
ATOM 717 C CA . ALA A 1 87 ? -6.987 3.443 -11.844 1.00 92.25 87 ALA A CA 1
ATOM 718 C C . ALA A 1 87 ? -6.428 4.107 -10.580 1.00 92.25 87 ALA A C 1
ATOM 720 O O . ALA A 1 87 ? -6.834 5.214 -10.228 1.00 92.25 87 ALA A O 1
ATOM 721 N N . PHE A 1 88 ? -5.424 3.503 -9.947 1.00 92.19 88 PHE A N 1
ATOM 722 C CA . PHE A 1 88 ? -4.814 4.031 -8.735 1.00 92.19 88 PHE A CA 1
ATOM 723 C C . PHE A 1 88 ? -4.054 5.342 -8.951 1.00 92.19 88 PHE A C 1
ATOM 725 O O . PHE A 1 88 ? -4.109 6.239 -8.105 1.00 92.19 88 PHE A O 1
ATOM 732 N N . ALA A 1 89 ? -3.373 5.487 -10.089 1.00 91.88 89 ALA A N 1
ATOM 733 C CA . ALA A 1 89 ? -2.751 6.745 -10.490 1.00 91.88 89 ALA A CA 1
ATOM 734 C C . ALA A 1 89 ? -3.797 7.859 -10.653 1.00 91.88 89 ALA A C 1
ATOM 736 O O . ALA A 1 89 ? -3.614 8.945 -10.104 1.00 91.88 89 ALA A O 1
ATOM 737 N N . SER A 1 90 ? -4.933 7.564 -11.296 1.00 88.94 90 SER A N 1
ATOM 738 C CA . SER A 1 90 ? -6.011 8.544 -11.502 1.00 88.94 90 SER A CA 1
ATOM 739 C C . SER A 1 90 ? -6.614 9.071 -10.192 1.00 88.94 90 SER A C 1
ATOM 741 O O . SER A 1 90 ? -7.090 10.202 -10.128 1.00 88.94 90 SER A O 1
ATOM 743 N N . ARG A 1 91 ? -6.552 8.293 -9.100 1.00 86.62 91 ARG A N 1
ATOM 744 C CA . ARG A 1 91 ? -6.996 8.741 -7.766 1.00 86.62 91 ARG A CA 1
ATOM 745 C C . ARG A 1 91 ? -6.185 9.930 -7.261 1.00 86.62 91 ARG A C 1
ATOM 747 O O . ARG A 1 91 ? -6.727 10.781 -6.565 1.00 86.62 91 ARG A O 1
ATOM 754 N N . ALA A 1 92 ? -4.896 9.988 -7.607 1.00 76.75 92 ALA A N 1
ATOM 755 C CA . ALA A 1 92 ? -4.029 11.110 -7.260 1.00 76.75 92 ALA A CA 1
ATOM 756 C C . ALA A 1 92 ? -4.496 12.400 -7.941 1.00 76.75 92 ALA A C 1
ATOM 758 O O . ALA A 1 92 ? -4.559 13.450 -7.309 1.00 76.75 92 ALA A O 1
ATOM 759 N N . GLU A 1 93 ? -4.826 12.288 -9.227 1.00 72.44 93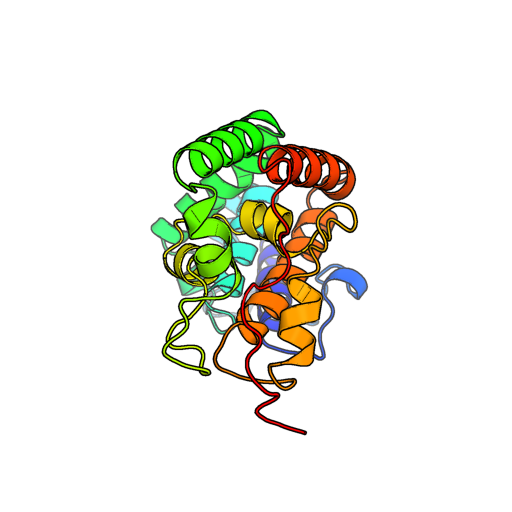 GLU A N 1
ATOM 760 C CA . GLU A 1 93 ? -5.219 13.399 -10.096 1.00 72.44 93 GLU A CA 1
ATOM 761 C C . GLU A 1 93 ? -6.608 13.929 -9.721 1.00 72.44 93 GLU A C 1
ATOM 763 O O . GLU A 1 93 ? -6.820 15.137 -9.661 1.00 72.44 93 GLU A O 1
ATOM 768 N N . ASN A 1 94 ? -7.526 13.026 -9.365 1.00 70.69 94 ASN A N 1
ATOM 769 C CA . ASN A 1 94 ? -8.887 13.354 -8.924 1.00 70.69 94 ASN A CA 1
ATOM 770 C C . ASN A 1 94 ? -8.973 13.780 -7.437 1.00 70.69 94 ASN A C 1
ATOM 772 O O . ASN A 1 94 ? -10.037 14.171 -6.938 1.00 70.69 94 ASN A O 1
ATOM 776 N N . GLY A 1 95 ? -7.838 13.755 -6.732 1.00 65.38 95 GLY A N 1
ATOM 777 C CA . GLY A 1 95 ? -7.625 14.408 -5.445 1.00 65.38 95 GLY A CA 1
ATOM 778 C C . GLY A 1 95 ? -8.549 13.960 -4.306 1.00 65.38 95 GLY A C 1
ATOM 779 O O . GLY A 1 95 ? -8.875 12.787 -4.129 1.00 65.38 95 GLY A O 1
ATOM 780 N N . THR A 1 96 ? -8.947 14.940 -3.488 1.00 67.88 96 THR A N 1
ATOM 781 C CA . THR A 1 96 ? -9.770 14.785 -2.274 1.00 67.88 96 THR A CA 1
ATOM 782 C C . THR A 1 96 ? -11.184 14.280 -2.542 1.00 67.88 96 THR A C 1
ATOM 784 O O . THR A 1 96 ? -11.800 13.735 -1.630 1.00 67.88 96 THR A O 1
ATOM 787 N N . SER A 1 97 ? -11.703 14.458 -3.760 1.00 79.94 97 SER A N 1
ATOM 788 C CA . SER A 1 97 ? -13.080 14.094 -4.103 1.00 79.94 97 SER A CA 1
ATOM 789 C C . SER A 1 97 ? -13.282 12.577 -4.085 1.00 79.94 97 SER A C 1
ATOM 791 O O . SER A 1 97 ? -14.165 12.087 -3.384 1.00 79.94 97 SER A O 1
ATOM 793 N N . THR A 1 98 ? -12.404 11.825 -4.756 1.00 86.50 98 THR A N 1
ATOM 794 C CA . THR A 1 98 ? -12.450 10.359 -4.793 1.00 86.50 98 THR A CA 1
ATOM 795 C C . THR A 1 98 ? -12.257 9.771 -3.401 1.00 86.50 98 THR A C 1
ATOM 797 O O . THR A 1 98 ? -13.102 9.007 -2.940 1.00 86.50 98 THR A O 1
ATOM 800 N N . LEU A 1 99 ? -11.201 10.183 -2.688 1.00 87.62 99 LEU A N 1
ATOM 801 C CA . LEU A 1 99 ? -10.949 9.695 -1.329 1.00 87.62 99 LEU A CA 1
ATOM 802 C C . LEU A 1 99 ? -12.087 10.056 -0.366 1.00 87.62 99 LEU A C 1
ATOM 804 O O . LEU A 1 99 ? -12.490 9.229 0.445 1.00 87.62 99 LEU A O 1
ATOM 808 N N . GLY A 1 100 ? -12.615 11.279 -0.443 1.00 88.69 100 GLY A N 1
ATOM 809 C CA . GLY A 1 100 ? -13.728 11.726 0.392 1.00 88.69 100 GLY A CA 1
ATOM 810 C C . GLY A 1 100 ? -15.004 10.922 0.142 1.00 88.69 100 GLY A C 1
ATOM 811 O O . GLY A 1 100 ? -15.659 10.507 1.097 1.00 88.69 100 GLY A O 1
ATOM 812 N N . ASN A 1 101 ? -15.328 10.646 -1.124 1.00 90.38 101 ASN A N 1
ATOM 813 C CA . ASN A 1 101 ? -16.485 9.834 -1.504 1.00 90.38 101 ASN A CA 1
ATOM 814 C C . ASN A 1 101 ? -16.359 8.391 -1.006 1.00 90.38 101 ASN A C 1
ATOM 816 O O . ASN A 1 101 ? -17.334 7.825 -0.514 1.00 90.38 101 ASN A O 1
ATOM 820 N N . GLU A 1 102 ? -15.167 7.806 -1.085 1.00 92.19 102 GLU A N 1
ATOM 821 C CA . GLU A 1 102 ? -14.918 6.457 -0.577 1.00 92.19 102 GLU A CA 1
ATOM 822 C C . GLU A 1 102 ? -14.941 6.389 0.944 1.00 92.19 102 GLU A C 1
ATOM 824 O O . GLU A 1 102 ? -15.550 5.479 1.498 1.00 92.19 102 GLU A O 1
ATOM 829 N N . LEU A 1 103 ? -14.362 7.377 1.631 1.00 93.19 103 LEU A N 1
ATOM 830 C CA . LEU A 1 103 ? -14.480 7.512 3.084 1.00 93.19 103 LEU A CA 1
ATOM 831 C C . LEU A 1 103 ? -15.946 7.643 3.505 1.00 93.19 103 LEU A C 1
ATOM 833 O O . LEU A 1 103 ? -16.378 7.012 4.467 1.00 93.19 103 LEU A O 1
ATOM 837 N N . TYR A 1 104 ? -16.735 8.422 2.768 1.00 92.75 104 TYR A N 1
ATOM 838 C CA . TYR A 1 104 ? -18.166 8.561 3.008 1.00 92.75 104 TYR A CA 1
ATOM 839 C C . TYR A 1 104 ? -18.927 7.248 2.764 1.00 92.75 104 TYR A C 1
ATOM 841 O O . TYR A 1 104 ? -19.767 6.856 3.578 1.00 92.75 104 TYR A O 1
ATOM 849 N N . ALA A 1 105 ? -18.616 6.534 1.680 1.00 93.81 105 ALA A N 1
ATOM 850 C CA . ALA A 1 105 ? -19.202 5.229 1.383 1.00 93.81 105 ALA A CA 1
ATOM 851 C C . ALA A 1 105 ? -18.832 4.183 2.447 1.00 93.81 105 ALA A C 1
ATOM 853 O O . ALA A 1 105 ? -19.701 3.439 2.902 1.00 93.81 105 ALA A O 1
ATOM 854 N N . LEU A 1 106 ? -17.574 4.166 2.893 1.00 94.44 106 LEU A N 1
ATOM 855 C CA . LEU A 1 106 ? -17.109 3.311 3.981 1.00 94.44 106 LEU A CA 1
ATOM 856 C C . LEU A 1 106 ? -17.838 3.647 5.279 1.00 94.44 106 LEU A C 1
ATOM 858 O O . LEU A 1 106 ? -18.346 2.746 5.935 1.00 94.44 106 LEU A O 1
ATOM 862 N N . ARG A 1 107 ? -17.980 4.933 5.617 1.00 94.06 107 ARG A N 1
ATOM 863 C CA . ARG A 1 107 ? -18.681 5.369 6.831 1.00 94.06 107 ARG A CA 1
ATOM 864 C C . ARG A 1 107 ? -20.137 4.902 6.880 1.00 94.06 107 ARG A C 1
ATOM 866 O O . ARG A 1 107 ? -20.650 4.625 7.964 1.00 94.06 107 ARG A O 1
ATOM 873 N N . LYS A 1 108 ? -20.809 4.824 5.727 1.00 93.56 108 LYS A N 1
ATOM 874 C CA . LYS A 1 108 ? -22.174 4.282 5.624 1.00 93.56 108 LYS A CA 1
ATOM 875 C C . LYS A 1 108 ? -22.242 2.782 5.900 1.00 93.56 108 LYS A C 1
ATOM 877 O O . LYS A 1 108 ? -23.239 2.324 6.443 1.00 93.56 108 LYS A O 1
ATOM 882 N N . LYS A 1 109 ? -21.209 2.034 5.507 1.00 93.31 109 LYS A N 1
ATOM 883 C CA . LYS A 1 109 ? -21.140 0.576 5.674 1.00 93.31 109 LYS A CA 1
ATOM 884 C C . LYS A 1 109 ? -20.633 0.175 7.063 1.00 93.31 109 LYS A C 1
ATOM 886 O O . LYS A 1 109 ? -21.154 -0.761 7.658 1.00 93.31 109 LYS A O 1
ATOM 891 N N . LEU A 1 110 ? -19.637 0.888 7.588 1.00 93.94 110 LEU A N 1
ATOM 892 C CA . LEU A 1 110 ? -19.008 0.608 8.874 1.00 93.94 110 LEU A CA 1
ATOM 893 C C . LEU A 1 110 ? -19.818 1.235 10.015 1.00 93.94 110 LEU A C 1
ATOM 895 O O . LEU A 1 110 ? -19.619 2.395 10.394 1.00 93.94 110 LEU A O 1
ATOM 899 N N . LEU A 1 111 ? -20.754 0.454 10.551 1.00 92.19 111 LEU A N 1
ATOM 900 C CA . LEU A 1 111 ? -21.572 0.849 11.695 1.00 92.19 111 LEU A CA 1
ATOM 901 C C . LEU A 1 111 ? -20.712 0.991 12.965 1.00 92.19 111 LEU A C 1
ATOM 903 O O . LEU A 1 111 ? -19.793 0.197 13.155 1.00 92.19 111 LEU A O 1
ATOM 907 N N . PRO A 1 112 ? -21.028 1.936 13.877 1.00 91.31 112 PRO A N 1
ATOM 908 C CA . PRO A 1 112 ? -20.268 2.136 15.118 1.00 91.31 112 PRO A CA 1
ATOM 909 C C . PRO A 1 112 ? -20.082 0.869 15.964 1.00 91.31 112 PRO A C 1
ATOM 911 O O . PRO A 1 112 ? -19.053 0.709 16.612 1.00 91.31 112 PRO A O 1
ATOM 914 N N . ALA A 1 113 ? -21.060 -0.041 15.942 1.00 89.62 113 ALA A N 1
ATOM 915 C CA . ALA A 1 113 ? -20.996 -1.307 16.667 1.00 89.62 113 ALA A CA 1
ATOM 916 C C . ALA A 1 113 ? -19.880 -2.241 16.167 1.00 89.62 113 ALA A C 1
ATOM 918 O O . ALA A 1 113 ? -19.340 -2.994 16.968 1.00 89.62 113 ALA A O 1
ATOM 919 N N . HIS A 1 114 ? -19.513 -2.158 14.883 1.00 92.44 114 HIS A N 1
ATOM 920 C CA . HIS A 1 114 ? -18.546 -3.051 14.234 1.00 92.44 114 HIS A CA 1
ATOM 921 C C . HIS A 1 114 ? -17.140 -2.447 14.134 1.00 92.44 114 HIS A C 1
ATOM 923 O O . HIS A 1 114 ? -16.244 -3.073 13.585 1.00 92.44 114 HIS A O 1
ATOM 929 N N . VAL A 1 115 ? -16.928 -1.217 14.615 1.00 93.69 115 VAL A N 1
ATOM 930 C CA . VAL A 1 115 ? -15.630 -0.531 14.478 1.00 93.69 115 VAL A CA 1
ATOM 931 C C . VAL A 1 115 ? -14.514 -1.275 15.206 1.00 93.69 115 VAL A C 1
ATOM 933 O O . VAL A 1 115 ? -13.414 -1.373 14.673 1.00 93.69 115 VAL A O 1
ATOM 936 N N . ASP A 1 116 ? -14.804 -1.802 16.395 1.00 92.44 116 ASP A N 1
ATOM 937 C CA . ASP A 1 116 ? -13.833 -2.543 17.203 1.00 92.44 116 ASP A CA 1
ATOM 938 C C . ASP A 1 116 ? -13.375 -3.816 16.478 1.00 92.44 116 ASP A C 1
ATOM 940 O O . ASP A 1 116 ? -12.193 -3.959 16.196 1.00 92.44 116 ASP A O 1
ATOM 944 N N . GLU A 1 117 ? -14.313 -4.656 16.034 1.00 92.69 117 GLU A N 1
ATOM 945 C CA . GLU A 1 117 ? -14.026 -5.851 15.226 1.00 92.69 117 GLU A CA 1
ATOM 946 C C . GLU A 1 117 ? -13.307 -5.505 13.912 1.00 92.69 117 GLU A C 1
ATOM 948 O O . GLU A 1 117 ? -12.331 -6.149 13.527 1.00 92.69 117 GLU A O 1
ATOM 953 N N . TRP A 1 118 ? -13.724 -4.428 13.242 1.00 95.25 118 TRP A N 1
ATOM 954 C CA . TRP A 1 118 ? -13.099 -3.992 11.997 1.00 95.25 118 TRP A CA 1
ATOM 955 C C . TRP A 1 118 ? -11.630 -3.591 12.188 1.00 95.25 118 TRP A C 1
ATOM 957 O O . TRP A 1 118 ? -10.804 -3.841 11.308 1.00 95.25 118 TRP A O 1
ATOM 967 N N . LEU A 1 119 ? -11.295 -2.980 13.330 1.00 94.94 119 LEU A N 1
ATOM 968 C CA . LEU A 1 119 ? -9.939 -2.552 13.680 1.00 94.94 119 LEU A CA 1
ATOM 969 C C . LEU A 1 119 ? -9.098 -3.662 14.319 1.00 94.94 119 LEU A C 1
ATOM 971 O O . LEU A 1 119 ? -7.893 -3.715 14.066 1.00 94.94 119 LEU A O 1
ATOM 975 N N . TYR A 1 120 ? -9.698 -4.518 15.141 1.00 93.12 120 TYR A N 1
ATOM 976 C CA . TYR A 1 120 ? -8.980 -5.398 16.065 1.00 93.12 120 TYR A CA 1
ATOM 977 C C . TYR A 1 120 ? -9.249 -6.893 15.865 1.00 93.12 120 TYR A C 1
ATOM 979 O O . TYR A 1 120 ? -8.494 -7.717 16.379 1.00 93.12 120 TYR A O 1
ATOM 987 N N . GLY A 1 121 ? -10.228 -7.240 15.030 1.00 91.50 121 GLY A N 1
ATOM 988 C CA . GLY A 1 121 ? -10.707 -8.604 14.833 1.00 91.50 121 GLY A CA 1
ATOM 989 C C . GLY A 1 121 ? -11.743 -8.998 15.884 1.00 91.50 121 GLY A C 1
ATOM 990 O O . GLY A 1 121 ? -11.905 -8.340 16.912 1.00 91.50 121 GLY A O 1
ATOM 991 N N . ALA A 1 122 ? -12.465 -10.081 15.614 1.00 87.25 122 ALA A N 1
ATOM 992 C CA . ALA A 1 122 ? -13.375 -10.686 16.576 1.00 87.25 122 ALA A CA 1
ATOM 993 C C . ALA A 1 122 ? -12.596 -11.437 17.665 1.00 87.25 122 ALA A C 1
ATOM 995 O O . ALA A 1 122 ? -11.609 -12.126 17.380 1.00 87.25 122 ALA A O 1
ATOM 996 N N . PHE A 1 123 ? -13.087 -11.341 18.896 1.00 82.12 123 PHE A N 1
ATOM 997 C CA . PHE A 1 123 ? -12.602 -12.096 20.045 1.00 82.12 123 PHE A CA 1
ATOM 998 C C . PHE A 1 123 ? -13.523 -13.285 20.321 1.00 82.12 123 PHE A C 1
ATOM 1000 O O . PHE A 1 123 ? -14.746 -13.180 20.195 1.00 82.12 123 PHE A O 1
ATOM 1007 N N . LEU A 1 124 ? -12.923 -14.410 20.698 1.00 79.75 124 LEU A N 1
ATOM 1008 C CA . LEU A 1 124 ? -13.613 -15.554 21.280 1.00 79.75 124 LEU A CA 1
ATOM 1009 C C . LEU A 1 124 ? -13.006 -15.772 22.666 1.00 79.75 124 LEU A C 1
ATOM 1011 O O . LEU A 1 124 ? -11.809 -16.031 22.788 1.00 79.75 124 LEU A O 1
ATOM 1015 N N . ASP A 1 125 ? -13.830 -15.611 23.698 1.00 81.12 125 ASP A N 1
ATOM 1016 C CA . ASP A 1 125 ? -13.392 -15.523 25.092 1.00 81.12 125 ASP A CA 1
ATOM 1017 C C . ASP A 1 125 ? -12.328 -14.421 25.288 1.00 81.12 125 ASP A C 1
ATOM 1019 O O . ASP A 1 125 ? -12.615 -13.244 25.069 1.00 81.12 125 ASP A O 1
ATOM 1023 N N . GLU A 1 126 ? -11.107 -14.784 25.688 1.00 76.31 126 GLU A N 1
ATOM 1024 C CA . GLU A 1 126 ? -9.989 -13.858 25.936 1.00 76.31 126 GLU A CA 1
ATOM 1025 C C . GLU A 1 126 ? -8.958 -13.828 24.792 1.00 76.31 126 GLU A C 1
ATOM 1027 O O . GLU A 1 126 ? -7.932 -13.154 24.896 1.00 76.31 126 GLU A O 1
ATOM 1032 N N . GLN A 1 127 ? -9.199 -14.560 23.698 1.00 76.31 127 GLN A N 1
ATOM 1033 C CA . GLN A 1 127 ? -8.257 -14.683 22.583 1.00 76.31 127 GLN A CA 1
ATOM 1034 C C . GLN A 1 127 ? -8.819 -14.099 21.291 1.00 76.31 127 GLN A C 1
ATOM 1036 O O . GLN A 1 127 ? -10.018 -14.179 21.002 1.00 76.31 127 GLN A O 1
ATOM 1041 N N . ARG A 1 128 ? -7.932 -13.530 20.468 1.00 82.50 128 ARG A N 1
ATOM 1042 C CA . ARG A 1 128 ? -8.330 -13.048 19.147 1.00 82.50 128 ARG A CA 1
ATOM 1043 C C . ARG A 1 128 ? -8.601 -14.241 18.228 1.00 82.50 128 ARG A C 1
ATOM 1045 O O . ARG A 1 128 ? -7.717 -15.051 17.963 1.00 82.50 128 ARG A O 1
ATOM 1052 N N . ALA A 1 129 ? -9.813 -14.308 17.689 1.00 82.75 129 ALA A N 1
ATOM 1053 C CA . ALA A 1 129 ? -10.265 -15.405 16.836 1.00 82.75 129 ALA A CA 1
ATOM 1054 C C . ALA A 1 129 ? -10.075 -15.137 15.334 1.00 82.75 129 ALA A C 1
ATOM 1056 O O . ALA A 1 129 ? -10.132 -16.066 14.530 1.00 82.75 129 ALA A O 1
ATOM 1057 N N . SER A 1 130 ? -9.871 -13.878 14.930 1.00 87.75 130 SER A N 1
ATOM 1058 C CA . SER A 1 130 ? -9.794 -13.489 13.513 1.00 87.75 130 SER A CA 1
ATOM 1059 C C . SER A 1 130 ? -8.821 -12.339 13.251 1.00 87.75 130 SER A C 1
ATOM 1061 O O . SER A 1 130 ? -8.392 -11.626 14.160 1.00 87.75 130 SER A O 1
ATOM 1063 N N . LEU A 1 131 ? -8.445 -12.167 11.982 1.00 90.81 131 LEU A N 1
ATOM 1064 C CA . LEU A 1 131 ? -7.759 -10.959 11.531 1.00 90.81 131 LEU A CA 1
ATOM 1065 C C . LEU A 1 131 ? -8.737 -9.775 11.555 1.00 90.81 131 LEU A C 1
ATOM 1067 O O . LEU A 1 131 ? -9.928 -9.962 11.316 1.00 90.81 131 LEU A O 1
ATOM 1071 N N . PRO A 1 132 ? -8.257 -8.542 11.781 1.00 94.81 132 PRO A N 1
ATOM 1072 C CA . PRO A 1 132 ? -9.092 -7.363 11.613 1.00 94.81 132 PRO A CA 1
ATOM 1073 C C . PRO A 1 132 ? -9.703 -7.297 10.216 1.00 94.81 132 PRO A C 1
ATOM 1075 O O . PRO A 1 132 ? -8.984 -7.417 9.217 1.00 94.81 132 PRO A O 1
ATOM 1078 N N . THR A 1 133 ? -11.000 -7.004 10.130 1.00 95.50 133 THR A N 1
ATOM 1079 C CA . THR A 1 133 ? -11.703 -6.891 8.843 1.00 95.50 133 THR A CA 1
ATOM 1080 C C . THR A 1 133 ? -11.081 -5.820 7.940 1.00 95.50 133 THR A C 1
ATOM 1082 O O . THR A 1 133 ? -11.127 -5.926 6.716 1.00 95.50 133 THR A O 1
ATOM 1085 N N . CYS A 1 134 ? -10.441 -4.787 8.504 1.00 96.44 134 CYS A N 1
ATOM 1086 C CA . CYS A 1 134 ? -9.705 -3.800 7.714 1.00 96.44 134 CYS A CA 1
ATOM 1087 C C . CYS A 1 134 ? -8.509 -4.412 6.959 1.00 96.44 134 CYS A C 1
ATOM 1089 O O . CYS A 1 134 ? -8.247 -4.022 5.822 1.00 96.44 134 CYS A O 1
ATOM 1091 N N . ILE A 1 135 ? -7.816 -5.394 7.546 1.00 96.56 135 ILE A N 1
ATOM 1092 C CA . ILE A 1 135 ? -6.712 -6.119 6.905 1.00 96.56 135 ILE A CA 1
ATOM 1093 C C . ILE A 1 135 ? -7.245 -7.080 5.849 1.00 96.56 135 ILE A C 1
ATOM 1095 O O . ILE A 1 135 ? -6.705 -7.125 4.744 1.00 96.56 135 ILE A O 1
ATOM 1099 N N . GLU A 1 136 ? -8.328 -7.794 6.144 1.00 95.31 136 GLU A N 1
ATOM 1100 C CA . GLU A 1 136 ? -9.007 -8.651 5.166 1.00 95.31 136 GLU A CA 1
ATOM 1101 C C . GLU A 1 136 ? -9.478 -7.844 3.948 1.00 95.31 136 GLU A C 1
ATOM 1103 O O . GLU A 1 136 ? -9.274 -8.261 2.805 1.00 95.31 136 GLU A O 1
ATOM 1108 N N . GLY A 1 137 ? -10.002 -6.636 4.176 1.00 96.00 137 GLY A N 1
ATOM 1109 C CA . GLY A 1 137 ? -10.361 -5.680 3.129 1.00 96.00 137 GLY A CA 1
ATOM 1110 C C . GLY A 1 137 ? -9.168 -5.254 2.269 1.00 96.00 137 GLY A C 1
ATOM 1111 O O . GLY A 1 137 ? -9.300 -5.109 1.057 1.00 96.00 137 GLY A O 1
ATOM 1112 N N . ILE A 1 138 ? -7.977 -5.091 2.852 1.00 96.81 138 ILE A N 1
ATOM 1113 C CA . ILE A 1 138 ? -6.759 -4.802 2.076 1.00 96.81 138 ILE A CA 1
ATOM 1114 C C . ILE A 1 138 ? -6.374 -6.017 1.234 1.00 96.81 138 ILE A C 1
ATOM 1116 O O . ILE A 1 138 ? -6.120 -5.872 0.041 1.00 96.81 138 ILE A O 1
ATOM 1120 N N . ILE A 1 139 ? -6.345 -7.211 1.836 1.00 94.94 139 ILE A N 1
ATOM 1121 C CA . ILE A 1 139 ? -5.964 -8.470 1.172 1.00 94.94 139 ILE A CA 1
ATOM 1122 C C . ILE A 1 139 ? -6.854 -8.740 -0.045 1.00 94.94 139 ILE A C 1
ATOM 1124 O O . ILE A 1 139 ? -6.350 -9.065 -1.121 1.00 94.94 139 ILE A O 1
ATOM 1128 N N . SER A 1 140 ? -8.164 -8.567 0.126 1.00 94.19 140 SER A N 1
ATOM 1129 C CA . SER A 1 140 ? -9.185 -8.734 -0.915 1.00 94.19 140 SER A CA 1
ATOM 1130 C C . SER A 1 140 ? -9.256 -7.569 -1.909 1.00 94.19 140 SER A C 1
ATOM 1132 O O . SER A 1 140 ? -9.990 -7.653 -2.889 1.00 94.19 140 SER A O 1
ATOM 1134 N N . ARG A 1 141 ? -8.468 -6.504 -1.697 1.00 92.38 141 ARG A N 1
ATOM 1135 C CA . ARG A 1 141 ? -8.479 -5.253 -2.475 1.00 92.38 141 ARG A CA 1
ATOM 1136 C C . ARG A 1 141 ? -9.805 -4.486 -2.416 1.00 92.38 141 ARG A C 1
ATOM 1138 O O . ARG A 1 141 ? -10.045 -3.628 -3.258 1.00 92.38 141 ARG A O 1
ATOM 1145 N N . GLU A 1 142 ? -10.645 -4.729 -1.418 1.00 92.88 142 GLU A N 1
ATOM 1146 C CA . GLU A 1 142 ? -11.837 -3.913 -1.155 1.00 92.88 142 GLU A CA 1
ATOM 1147 C C . GLU A 1 142 ? -11.480 -2.572 -0.498 1.00 92.88 142 GLU A C 1
ATOM 1149 O O . GLU A 1 142 ? -12.104 -1.545 -0.771 1.00 92.88 142 GLU A O 1
ATOM 1154 N N . LEU A 1 143 ? -10.443 -2.566 0.346 1.00 94.12 143 LEU A N 1
ATOM 1155 C CA . LEU A 1 143 ? -9.873 -1.366 0.945 1.00 94.12 143 LEU A CA 1
ATOM 1156 C C . LEU A 1 143 ? -8.607 -0.964 0.182 1.00 94.12 143 LEU A C 1
ATOM 1158 O O . LEU A 1 143 ? -7.563 -1.610 0.284 1.00 94.12 143 LEU A O 1
ATOM 1162 N N . MET A 1 144 ? -8.697 0.130 -0.575 1.00 93.38 144 MET A N 1
ATOM 1163 C CA . MET A 1 144 ? -7.569 0.659 -1.345 1.00 93.38 144 MET A CA 1
ATOM 1164 C C . MET A 1 144 ? -6.376 1.007 -0.449 1.00 93.38 144 MET A C 1
ATOM 1166 O O . MET A 1 144 ? -6.538 1.521 0.657 1.00 93.38 144 MET A O 1
ATOM 1170 N N . VAL A 1 145 ? -5.160 0.772 -0.952 1.00 95.25 145 VAL A N 1
ATOM 1171 C CA . VAL A 1 145 ? -3.908 0.943 -0.189 1.00 95.25 145 VAL A CA 1
ATOM 1172 C C . VAL A 1 145 ? -3.742 2.369 0.336 1.00 95.25 145 VAL A C 1
ATOM 1174 O O . VAL A 1 145 ? -3.352 2.568 1.482 1.00 95.25 145 VAL A O 1
ATOM 1177 N N . ASP A 1 146 ? -4.057 3.374 -0.481 1.00 93.38 146 ASP A N 1
ATOM 1178 C CA . ASP A 1 146 ? -3.952 4.774 -0.074 1.00 93.38 146 ASP A CA 1
ATOM 1179 C C . ASP A 1 146 ? -4.957 5.130 1.030 1.00 93.38 146 ASP A C 1
ATOM 1181 O O . ASP A 1 146 ? -4.594 5.801 1.996 1.00 93.38 146 ASP A O 1
ATOM 1185 N N . LEU A 1 147 ? -6.183 4.613 0.934 1.00 94.12 147 LEU A N 1
ATOM 1186 C CA . LEU A 1 147 ? -7.229 4.752 1.942 1.00 94.12 147 LEU A CA 1
ATOM 1187 C C . LEU A 1 147 ? -6.857 4.046 3.256 1.00 94.12 147 LEU A C 1
ATOM 1189 O O . LEU A 1 147 ? -7.011 4.628 4.330 1.00 94.12 147 LEU A O 1
ATOM 1193 N N . ALA A 1 148 ? -6.292 2.840 3.179 1.00 96.56 148 ALA A N 1
ATOM 1194 C CA . ALA A 1 148 ? -5.757 2.127 4.335 1.00 96.56 148 ALA A CA 1
ATOM 1195 C C . ALA A 1 148 ? -4.649 2.926 5.038 1.00 96.56 148 ALA A C 1
ATOM 1197 O O . ALA A 1 148 ? -4.667 3.044 6.261 1.00 96.56 148 ALA A O 1
ATOM 1198 N N . CYS A 1 149 ? -3.728 3.546 4.290 1.00 95.38 149 CYS A N 1
ATOM 1199 C CA . CYS A 1 149 ? -2.707 4.422 4.873 1.00 95.38 149 CYS A CA 1
ATOM 1200 C C . CYS A 1 149 ? -3.324 5.610 5.633 1.00 95.38 149 CYS A C 1
ATOM 1202 O O . CYS A 1 149 ? -2.859 5.947 6.723 1.00 95.38 149 CYS A O 1
ATOM 1204 N N . VAL A 1 150 ? -4.383 6.227 5.093 1.00 93.75 150 VAL A N 1
ATOM 1205 C CA . VAL A 1 150 ? -5.095 7.345 5.744 1.00 93.75 150 VAL A CA 1
ATOM 1206 C C . VAL A 1 150 ? -5.767 6.910 7.046 1.00 93.75 150 VAL A C 1
ATOM 1208 O O . VAL A 1 150 ? -5.699 7.621 8.052 1.00 93.75 150 VAL A O 1
ATOM 1211 N N . LEU A 1 151 ? -6.442 5.762 7.017 1.00 95.50 151 LEU A N 1
ATOM 1212 C CA . LEU A 1 151 ? -7.249 5.289 8.135 1.00 95.50 151 LEU A CA 1
ATOM 1213 C C . LEU A 1 151 ? -6.388 4.702 9.249 1.00 95.50 151 LEU A C 1
ATOM 1215 O O . LEU A 1 151 ? -6.611 5.059 10.397 1.00 95.50 151 LEU A O 1
ATOM 1219 N N . LEU A 1 152 ? -5.400 3.869 8.904 1.00 96.50 152 LEU A N 1
ATOM 1220 C CA . LEU A 1 152 ? -4.693 2.993 9.844 1.00 96.50 152 LEU A CA 1
ATOM 1221 C C . LEU A 1 152 ? -3.367 3.557 10.375 1.00 96.50 152 LEU A C 1
ATOM 1223 O O . LEU A 1 152 ? -2.916 3.171 11.453 1.00 96.50 152 LEU A O 1
ATOM 1227 N N . LEU A 1 153 ? -2.711 4.462 9.636 1.00 95.81 153 LEU A N 1
ATOM 1228 C CA . LEU A 1 153 ? -1.383 4.980 10.010 1.00 95.81 153 LEU A CA 1
ATOM 1229 C C . LEU A 1 153 ? -1.410 6.366 10.661 1.00 95.81 153 LEU A C 1
ATOM 1231 O O . LEU A 1 153 ? -0.366 6.846 11.109 1.00 95.81 153 LEU A O 1
ATOM 1235 N N . ILE A 1 154 ? -2.555 7.051 10.658 1.00 94.12 154 ILE A N 1
ATOM 1236 C CA . ILE A 1 154 ? -2.683 8.403 11.207 1.00 94.12 154 ILE A CA 1
ATOM 1237 C C . ILE A 1 154 ? -3.351 8.304 12.586 1.00 94.12 154 ILE A C 1
ATOM 1239 O O . ILE A 1 154 ? -4.546 8.015 12.648 1.00 94.12 154 ILE A O 1
ATOM 1243 N N . PRO A 1 155 ? -2.614 8.541 13.686 1.00 92.56 155 PRO A N 1
ATOM 1244 C CA . PRO A 1 155 ? -3.177 8.446 15.029 1.00 92.56 155 PRO A CA 1
ATOM 1245 C C . PRO A 1 155 ? -4.231 9.535 15.277 1.00 92.56 155 PRO A C 1
ATOM 1247 O O . PRO A 1 155 ? -4.123 10.648 14.756 1.00 92.56 155 PRO A O 1
ATOM 1250 N N . GLN A 1 156 ? -5.231 9.226 16.108 1.00 91.44 156 GLN A N 1
ATOM 1251 C CA . GLN A 1 156 ? -6.261 10.171 16.555 1.00 91.44 156 GLN A CA 1
ATOM 1252 C C . GLN A 1 156 ? -6.326 10.175 18.083 1.00 91.44 156 GLN A C 1
ATOM 1254 O O . GLN A 1 156 ? -7.178 9.526 18.692 1.00 91.44 156 GLN A O 1
ATOM 1259 N N . ASN A 1 157 ? -5.432 10.943 18.709 1.00 88.50 157 ASN A N 1
ATOM 1260 C CA . ASN A 1 157 ? -5.289 10.997 20.170 1.00 88.50 157 ASN A CA 1
ATOM 1261 C C . ASN A 1 157 ? -6.608 11.344 20.883 1.00 88.50 157 ASN A C 1
ATOM 1263 O O . ASN A 1 157 ? -6.902 10.792 21.935 1.00 88.50 157 ASN A O 1
ATOM 1267 N N . ALA A 1 158 ? -7.436 12.210 20.284 1.00 86.06 158 ALA A N 1
ATOM 1268 C CA . ALA A 1 158 ? -8.741 12.597 20.831 1.00 86.06 158 ALA A CA 1
ATOM 1269 C C . ALA A 1 158 ? -9.732 11.423 20.972 1.00 86.06 158 ALA A C 1
ATOM 1271 O O . ALA A 1 158 ? -10.702 11.534 21.713 1.00 86.06 158 ALA A O 1
ATOM 1272 N N . HIS A 1 159 ? -9.486 10.314 20.270 1.00 85.12 159 HIS A N 1
ATOM 1273 C CA . HIS A 1 159 ? -10.303 9.101 20.288 1.00 85.12 159 HIS A CA 1
ATOM 1274 C C . HIS A 1 159 ? -9.558 7.889 20.879 1.00 85.12 159 HIS A C 1
ATOM 1276 O O . HIS A 1 159 ? -10.047 6.767 20.764 1.00 85.12 159 HIS A O 1
ATOM 1282 N N . GLY A 1 160 ? -8.359 8.085 21.449 1.00 87.00 160 GLY A N 1
ATOM 1283 C CA . GLY A 1 160 ? -7.490 6.986 21.893 1.00 87.00 160 GLY A CA 1
ATOM 1284 C C . GLY A 1 160 ? -6.987 6.095 20.749 1.00 87.00 160 GLY A C 1
ATOM 1285 O O . GLY A 1 160 ? -6.581 4.960 20.979 1.00 87.00 160 GLY A O 1
ATOM 1286 N N . TYR A 1 161 ? -7.028 6.582 19.506 1.00 91.38 161 TYR A N 1
ATOM 1287 C CA . TYR A 1 161 ? -6.721 5.777 18.328 1.00 91.38 161 TYR A CA 1
ATOM 1288 C C . TYR A 1 161 ? -5.221 5.756 18.022 1.00 91.38 161 TYR A C 1
ATOM 1290 O O . TYR A 1 161 ? -4.673 6.709 17.457 1.00 91.38 161 TYR A O 1
ATOM 1298 N N . HIS A 1 162 ? -4.581 4.632 18.341 1.00 93.06 162 HIS A N 1
ATOM 1299 C CA . HIS A 1 162 ? -3.157 4.374 18.101 1.00 93.06 162 HIS A CA 1
ATOM 1300 C C . HIS A 1 162 ? -2.942 3.000 17.447 1.00 93.06 162 HIS A C 1
ATOM 1302 O O . HIS A 1 162 ? -2.117 2.207 17.889 1.00 93.06 162 HIS A O 1
ATOM 1308 N N . TRP A 1 163 ? -3.711 2.696 16.398 1.00 94.62 163 TRP A N 1
ATOM 1309 C CA . TRP A 1 163 ? -3.787 1.355 15.800 1.00 94.62 163 TRP A CA 1
ATOM 1310 C C . TRP A 1 163 ? -2.434 0.767 15.383 1.00 94.62 163 TRP A C 1
ATOM 1312 O O . TRP A 1 163 ? -2.133 -0.375 15.712 1.00 94.62 163 TRP A O 1
ATOM 1322 N N . SER A 1 164 ? -1.582 1.544 14.712 1.00 93.88 164 SER A N 1
ATOM 1323 C CA . SER A 1 164 ? -0.252 1.069 14.311 1.00 93.88 164 SER A CA 1
ATOM 1324 C C . SER A 1 164 ? 0.611 0.680 15.516 1.00 93.88 164 SER A C 1
ATOM 1326 O O . SER A 1 164 ? 1.180 -0.406 15.528 1.00 93.88 164 SER A O 1
ATOM 1328 N N . GLN A 1 165 ? 0.643 1.525 16.548 1.00 92.94 165 GLN A N 1
ATOM 1329 C CA . GLN A 1 165 ? 1.377 1.274 17.787 1.00 92.94 165 GLN A CA 1
ATOM 1330 C C . GLN A 1 165 ? 0.824 0.057 18.541 1.00 92.94 165 GLN A C 1
ATOM 1332 O O . GLN A 1 165 ? 1.597 -0.744 19.058 1.00 92.94 165 GLN A O 1
ATOM 1337 N N . TYR A 1 166 ? -0.502 -0.102 18.576 1.00 91.81 166 TYR A N 1
ATOM 1338 C CA . TYR A 1 166 ? -1.163 -1.244 19.209 1.00 91.81 166 TYR A CA 1
ATOM 1339 C C . TYR A 1 166 ? -0.643 -2.578 18.654 1.00 91.81 166 TYR A C 1
ATOM 1341 O O . TYR A 1 166 ? -0.276 -3.468 19.424 1.00 91.81 166 TYR A O 1
ATOM 1349 N N . TRP A 1 167 ? -0.568 -2.702 17.325 1.00 91.56 167 TRP A N 1
ATOM 1350 C CA . TRP A 1 167 ? -0.105 -3.925 16.665 1.00 91.56 167 TRP A CA 1
ATOM 1351 C C . TRP A 1 167 ? 1.399 -4.142 16.794 1.00 91.56 167 TRP A C 1
ATOM 1353 O O . TRP A 1 167 ? 1.853 -5.281 16.898 1.00 91.56 167 TRP A O 1
ATOM 1363 N N . GLU A 1 168 ? 2.179 -3.065 16.859 1.00 91.31 168 GLU A N 1
ATOM 1364 C CA . GLU A 1 168 ? 3.618 -3.157 17.108 1.00 91.31 168 GLU A CA 1
ATOM 1365 C C . GLU A 1 168 ? 3.972 -3.653 18.509 1.00 91.31 168 GLU A C 1
ATOM 1367 O O . GLU A 1 16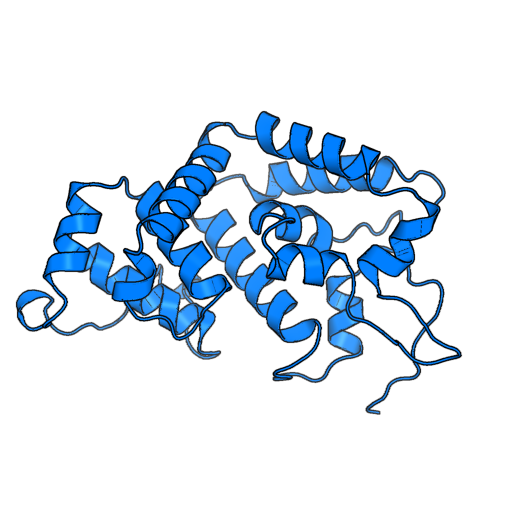8 ? 5.047 -4.207 18.720 1.00 91.31 168 GLU A O 1
ATOM 1372 N N . GLN A 1 169 ? 3.101 -3.432 19.482 1.00 89.81 169 GLN A N 1
ATOM 1373 C CA . GLN A 1 169 ? 3.337 -3.892 20.847 1.00 89.81 169 GLN A CA 1
ATOM 1374 C C . GLN A 1 169 ? 2.928 -5.355 21.055 1.00 89.81 169 GLN A C 1
ATOM 1376 O O . GLN A 1 169 ? 3.295 -5.938 22.068 1.00 89.81 169 GLN A O 1
ATOM 1381 N N . ARG A 1 170 ? 2.162 -5.942 20.125 1.00 85.94 170 ARG A N 1
ATOM 1382 C CA . ARG A 1 170 ? 1.550 -7.271 20.288 1.00 85.94 170 ARG A CA 1
ATOM 1383 C C . ARG A 1 170 ? 2.133 -8.349 19.391 1.00 85.94 170 ARG A C 1
ATOM 1385 O O . ARG A 1 170 ? 2.227 -9.496 19.808 1.00 85.94 170 ARG A O 1
ATOM 1392 N N . GLU A 1 171 ? 2.516 -8.008 18.167 1.00 87.38 171 GLU A N 1
ATOM 1393 C CA . GLU A 1 171 ? 3.115 -8.976 17.247 1.00 87.38 171 GLU A CA 1
ATOM 1394 C C . GLU A 1 171 ? 4.630 -8.773 17.178 1.00 87.38 171 GLU A C 1
ATOM 1396 O O . GLU A 1 171 ? 5.053 -7.628 17.086 1.00 87.38 171 GLU A O 1
ATOM 1401 N N . PRO A 1 172 ? 5.472 -9.818 17.186 1.00 84.06 172 PRO A N 1
ATOM 1402 C CA . PRO A 1 172 ? 6.925 -9.659 17.179 1.00 84.06 172 PRO A CA 1
ATOM 1403 C C . PRO A 1 172 ? 7.453 -9.092 15.856 1.00 84.06 172 PRO A C 1
ATOM 1405 O O . PRO A 1 172 ? 6.886 -9.322 14.782 1.00 84.06 172 PRO A O 1
ATOM 1408 N N . ASP A 1 173 ? 8.589 -8.394 15.925 1.00 82.44 173 ASP A N 1
ATOM 1409 C CA . ASP A 1 173 ? 9.332 -7.983 14.735 1.00 82.44 173 ASP A CA 1
ATOM 1410 C C . ASP A 1 173 ? 9.646 -9.173 13.823 1.00 82.44 173 ASP A C 1
ATOM 1412 O O . ASP A 1 173 ? 9.963 -10.271 14.275 1.00 82.44 173 ASP A O 1
ATOM 1416 N N . GLY A 1 174 ? 9.526 -8.959 12.512 1.00 77.56 174 GLY A N 1
ATOM 1417 C CA . GLY A 1 174 ? 9.767 -10.003 11.516 1.00 77.56 174 GLY A CA 1
ATOM 1418 C C . GLY A 1 174 ? 8.683 -11.085 11.421 1.00 77.56 174 GLY A C 1
ATOM 1419 O O . GLY A 1 174 ? 8.874 -12.037 10.662 1.00 77.56 174 GLY A O 1
ATOM 1420 N N . SER A 1 175 ? 7.544 -10.956 12.123 1.00 83.19 175 SER A N 1
ATOM 1421 C CA . SER A 1 175 ? 6.416 -11.880 11.940 1.00 83.19 175 SER A CA 1
ATOM 1422 C C . SER A 1 175 ? 6.029 -11.978 10.461 1.00 83.19 175 SER A C 1
ATOM 1424 O O . SER A 1 175 ? 5.903 -10.963 9.776 1.00 83.19 175 SER A O 1
ATOM 1426 N N . ALA A 1 176 ? 5.847 -13.204 9.961 1.00 82.62 176 ALA A N 1
ATOM 1427 C CA . ALA A 1 176 ? 5.426 -13.471 8.583 1.00 82.62 176 ALA A CA 1
ATOM 1428 C C . ALA A 1 176 ? 3.895 -13.494 8.418 1.00 82.62 176 ALA A C 1
ATOM 1430 O O . ALA A 1 176 ? 3.393 -13.348 7.302 1.00 82.62 176 ALA A O 1
ATOM 1431 N N . PHE A 1 177 ? 3.171 -13.667 9.525 1.00 84.44 177 PHE A N 1
ATOM 1432 C CA . PHE A 1 177 ? 1.716 -13.779 9.592 1.00 84.44 177 PHE A CA 1
ATOM 1433 C C . PHE A 1 177 ? 1.146 -12.689 10.509 1.00 84.44 177 PHE A C 1
ATOM 1435 O O . PHE A 1 177 ? 1.888 -12.061 11.263 1.00 84.44 177 PHE A O 1
ATOM 1442 N N . GLY A 1 178 ? -0.165 -12.461 10.446 1.00 89.31 178 GLY A N 1
ATOM 1443 C CA . GLY A 1 178 ? -0.823 -11.433 11.257 1.00 89.31 178 GLY A CA 1
ATOM 1444 C C . GLY A 1 178 ? -0.836 -10.052 10.602 1.00 89.31 178 GLY A C 1
ATOM 1445 O O . GLY A 1 178 ? -0.754 -9.918 9.376 1.00 89.31 178 GLY A O 1
ATOM 1446 N N . VAL A 1 179 ? -0.973 -9.017 11.427 1.00 93.19 179 VAL A N 1
ATOM 1447 C CA . VAL A 1 179 ? -1.159 -7.620 11.010 1.00 93.19 179 VAL A CA 1
ATOM 1448 C C . VAL A 1 179 ? 0.169 -6.929 10.682 1.00 93.19 179 VAL A C 1
ATOM 1450 O O . VAL A 1 179 ? 0.236 -6.112 9.757 1.00 93.19 179 VAL A O 1
ATOM 1453 N N . ARG A 1 180 ? 1.255 -7.268 11.382 1.00 92.19 180 ARG A N 1
ATOM 1454 C CA . ARG A 1 180 ? 2.560 -6.599 11.290 1.00 92.19 180 ARG A CA 1
ATOM 1455 C C . ARG A 1 180 ? 3.180 -6.610 9.886 1.00 92.19 180 ARG A C 1
ATOM 1457 O O . ARG A 1 180 ? 3.650 -5.546 9.469 1.00 92.19 180 ARG A O 1
ATOM 1464 N N . PRO A 1 181 ? 3.130 -7.698 9.084 1.00 93.12 181 PRO A N 1
ATOM 1465 C CA . PRO A 1 181 ? 3.556 -7.645 7.683 1.00 93.12 181 PRO A CA 1
ATOM 1466 C C . PRO A 1 181 ? 2.831 -6.566 6.871 1.00 93.12 181 PRO A C 1
ATOM 1468 O O . PRO A 1 181 ? 3.451 -5.864 6.068 1.00 93.12 181 PRO A O 1
ATOM 1471 N N . TRP A 1 182 ? 1.518 -6.428 7.072 1.00 95.69 182 TRP A N 1
ATOM 1472 C CA . TRP A 1 182 ? 0.684 -5.459 6.363 1.00 95.69 182 TRP A CA 1
ATOM 1473 C C . TRP A 1 182 ? 0.944 -4.043 6.850 1.00 95.69 182 TRP A C 1
ATOM 1475 O O . TRP A 1 182 ? 1.097 -3.147 6.024 1.00 95.69 182 TRP A O 1
ATOM 1485 N N . LEU A 1 183 ? 1.104 -3.845 8.159 1.00 95.81 183 LEU A N 1
ATOM 1486 C CA . LEU A 1 183 ? 1.504 -2.562 8.733 1.00 95.81 183 LEU A CA 1
ATOM 1487 C C . LEU A 1 183 ? 2.845 -2.076 8.157 1.00 95.81 183 LEU A C 1
ATOM 1489 O O . LEU A 1 183 ? 2.949 -0.930 7.712 1.00 95.81 183 LEU A O 1
ATOM 1493 N N . THR A 1 184 ? 3.854 -2.947 8.087 1.00 94.69 184 THR A N 1
ATOM 1494 C CA . THR A 1 184 ? 5.160 -2.618 7.493 1.00 94.69 184 THR A CA 1
ATOM 1495 C C . THR A 1 184 ? 5.027 -2.223 6.024 1.00 94.69 184 THR A C 1
ATOM 1497 O O . THR A 1 184 ? 5.613 -1.229 5.584 1.00 94.69 184 THR A O 1
ATOM 1500 N N . ARG A 1 185 ? 4.218 -2.956 5.250 1.00 96.12 185 ARG A N 1
ATOM 1501 C CA . ARG A 1 185 ? 3.961 -2.636 3.837 1.00 96.12 185 ARG A CA 1
ATOM 1502 C C . ARG A 1 185 ? 3.184 -1.333 3.669 1.00 96.12 185 ARG A C 1
ATOM 1504 O O . ARG A 1 185 ? 3.521 -0.561 2.778 1.00 96.12 185 ARG A O 1
ATOM 1511 N N . LEU A 1 186 ? 2.194 -1.060 4.520 1.00 97.50 186 LEU A N 1
ATOM 1512 C CA . LEU A 1 186 ? 1.427 0.187 4.507 1.00 97.50 186 LEU A CA 1
ATOM 1513 C C . LEU A 1 186 ? 2.329 1.385 4.793 1.00 97.50 186 LEU A C 1
ATOM 1515 O O . LEU A 1 186 ? 2.245 2.385 4.093 1.00 97.50 186 LEU A O 1
ATOM 1519 N N . ARG A 1 187 ? 3.256 1.283 5.751 1.00 96.00 187 ARG A N 1
ATOM 1520 C CA . ARG A 1 187 ? 4.235 2.353 6.013 1.00 96.00 187 ARG A CA 1
ATOM 1521 C C . ARG A 1 187 ? 5.127 2.629 4.812 1.00 96.00 187 ARG A C 1
ATOM 1523 O O . ARG A 1 187 ? 5.318 3.787 4.447 1.00 96.00 187 ARG A O 1
ATOM 1530 N N . LYS A 1 188 ? 5.630 1.572 4.173 1.00 97.12 188 LYS A N 1
ATOM 1531 C CA . LYS A 1 188 ? 6.411 1.678 2.933 1.00 97.12 188 LYS A CA 1
ATOM 1532 C C . LYS A 1 188 ? 5.585 2.314 1.808 1.00 97.12 188 LYS A C 1
ATOM 1534 O O . LYS A 1 188 ? 6.064 3.213 1.120 1.00 97.12 188 LYS A O 1
ATOM 1539 N N . ALA A 1 189 ? 4.325 1.911 1.657 1.00 96.88 189 ALA A N 1
ATOM 1540 C CA . ALA A 1 189 ? 3.407 2.511 0.695 1.00 96.88 189 ALA A CA 1
ATOM 1541 C C . ALA A 1 189 ? 3.129 3.992 0.999 1.00 96.88 189 ALA A C 1
ATOM 1543 O O . ALA A 1 189 ? 3.194 4.804 0.084 1.00 96.88 189 ALA A O 1
ATOM 1544 N N . ASP A 1 190 ? 2.890 4.377 2.257 1.00 95.38 190 ASP A N 1
ATOM 1545 C CA . ASP A 1 190 ? 2.684 5.778 2.652 1.00 95.38 190 ASP A CA 1
ATOM 1546 C C . ASP A 1 190 ? 3.924 6.633 2.361 1.00 95.38 190 ASP A C 1
ATOM 1548 O O . ASP A 1 190 ? 3.800 7.728 1.817 1.00 95.38 190 ASP A O 1
ATOM 1552 N N . GLN A 1 191 ? 5.132 6.134 2.637 1.00 95.00 191 GLN A N 1
ATOM 1553 C CA . GLN A 1 191 ? 6.376 6.832 2.287 1.00 95.00 191 GLN A CA 1
ATOM 1554 C C . GLN A 1 191 ? 6.493 7.066 0.774 1.00 95.00 191 GLN A C 1
ATOM 1556 O O . GLN A 1 191 ? 6.792 8.182 0.344 1.00 95.00 191 GLN A O 1
ATOM 1561 N N . LEU A 1 192 ? 6.193 6.049 -0.039 1.00 95.56 192 LEU A N 1
ATOM 1562 C CA . LEU A 1 192 ? 6.185 6.174 -1.498 1.00 95.56 192 LEU A CA 1
ATOM 1563 C C . LEU A 1 192 ? 5.096 7.131 -1.994 1.00 95.56 192 LEU A C 1
ATOM 1565 O O . LEU A 1 192 ? 5.368 7.948 -2.868 1.00 95.56 192 LEU A O 1
ATOM 1569 N N . LEU A 1 193 ? 3.891 7.080 -1.423 1.00 93.25 193 LEU A N 1
ATOM 1570 C CA . LEU A 1 193 ? 2.804 7.998 -1.765 1.00 93.25 193 LEU A CA 1
ATOM 1571 C C . LEU A 1 193 ? 3.188 9.448 -1.466 1.00 93.25 193 LEU A C 1
ATOM 1573 O O . LEU A 1 193 ? 2.993 10.308 -2.319 1.00 93.25 193 LEU A O 1
ATOM 1577 N N . ASN A 1 194 ? 3.787 9.718 -0.304 1.00 91.75 194 ASN A N 1
ATOM 1578 C CA . ASN A 1 194 ? 4.274 11.054 0.047 1.00 91.75 194 ASN A CA 1
ATOM 1579 C C . ASN A 1 194 ? 5.418 11.523 -0.863 1.00 91.75 194 ASN A C 1
ATOM 1581 O O . ASN A 1 194 ? 5.510 12.711 -1.161 1.00 91.75 194 ASN A O 1
ATOM 1585 N N . TRP A 1 195 ? 6.271 10.604 -1.325 1.00 91.38 195 TRP A N 1
ATOM 1586 C CA . TRP A 1 195 ? 7.325 10.914 -2.291 1.00 91.38 195 TRP A CA 1
ATOM 1587 C C . TRP A 1 195 ? 6.762 11.255 -3.680 1.00 91.38 195 TRP A C 1
ATOM 1589 O O . TRP A 1 195 ? 7.231 12.197 -4.314 1.00 91.38 195 TRP A O 1
ATOM 1599 N N . GLN A 1 196 ? 5.736 10.531 -4.141 1.00 88.81 196 GLN A N 1
ATOM 1600 C CA . GLN A 1 196 ? 5.102 10.744 -5.452 1.00 88.81 196 GLN A CA 1
ATOM 1601 C C . GLN A 1 196 ? 4.137 11.938 -5.475 1.00 88.81 196 GLN A C 1
ATOM 1603 O O . GLN A 1 196 ? 3.934 12.544 -6.524 1.00 88.81 196 GLN A O 1
ATOM 1608 N N . ARG A 1 197 ? 3.494 12.244 -4.342 1.00 86.50 197 ARG A N 1
ATOM 1609 C CA . ARG A 1 197 ? 2.399 13.216 -4.230 1.00 86.50 197 ARG A CA 1
ATOM 1610 C C . ARG A 1 197 ? 2.741 14.261 -3.160 1.00 86.50 197 ARG A C 1
ATOM 1612 O O . ARG A 1 197 ? 2.363 14.097 -1.995 1.00 86.50 197 ARG A O 1
ATOM 1619 N N . PRO A 1 198 ? 3.444 15.349 -3.522 1.00 77.56 198 PRO A N 1
ATOM 1620 C CA . PRO A 1 198 ? 3.701 16.450 -2.601 1.00 77.56 198 PRO A CA 1
ATOM 1621 C C . PRO A 1 198 ? 2.388 16.959 -1.982 1.00 77.56 198 PRO A C 1
ATOM 1623 O O . PRO A 1 198 ? 1.374 17.055 -2.665 1.00 77.56 198 PRO A O 1
ATOM 1626 N N . ALA A 1 199 ? 2.400 17.249 -0.680 1.00 82.00 199 ALA A N 1
ATOM 1627 C CA . ALA A 1 199 ? 1.242 17.622 0.147 1.00 82.00 199 ALA A CA 1
ATOM 1628 C C . ALA A 1 199 ? 0.223 16.510 0.494 1.00 82.00 199 ALA A C 1
ATOM 1630 O O . ALA A 1 199 ? -0.666 16.761 1.311 1.00 82.00 199 ALA A O 1
ATOM 1631 N N . TRP A 1 200 ? 0.405 15.263 0.028 1.00 84.50 200 TRP A N 1
ATOM 1632 C CA . TRP A 1 200 ? -0.430 14.109 0.412 1.00 84.50 200 TRP A CA 1
ATOM 1633 C C . TRP A 1 200 ? -0.698 14.035 1.920 1.00 84.50 200 TRP A C 1
ATOM 1635 O O . TRP A 1 200 ? -1.855 13.990 2.335 1.00 84.50 200 TRP A O 1
ATOM 1645 N N . ARG A 1 201 ? 0.351 14.118 2.751 1.00 84.69 201 ARG A N 1
ATOM 1646 C CA . ARG A 1 201 ? 0.226 14.033 4.215 1.00 84.69 201 ARG A CA 1
ATOM 1647 C C . ARG A 1 201 ? -0.699 15.092 4.814 1.00 84.69 201 ARG A C 1
ATOM 1649 O O . ARG A 1 201 ? -1.499 14.779 5.690 1.00 84.69 201 ARG A O 1
ATOM 1656 N N . GLN A 1 202 ? -0.606 16.339 4.357 1.00 82.81 202 GLN A N 1
ATOM 1657 C CA . GLN A 1 202 ? -1.433 17.420 4.896 1.00 82.81 202 GLN A CA 1
ATOM 1658 C C . GLN A 1 202 ? -2.919 17.159 4.614 1.00 82.81 202 GLN A C 1
ATOM 1660 O O . GLN A 1 202 ? -3.767 17.352 5.488 1.00 82.81 202 GLN A O 1
ATOM 1665 N N . TYR A 1 203 ? -3.233 16.668 3.413 1.00 84.12 203 TYR A N 1
ATOM 1666 C CA . TYR A 1 203 ? -4.604 16.355 3.015 1.00 84.12 203 TYR A CA 1
ATOM 1667 C C . TYR A 1 203 ? -5.155 15.127 3.744 1.00 84.12 203 TYR A C 1
ATOM 1669 O O . TYR A 1 203 ? -6.282 15.159 4.245 1.00 84.12 203 TYR A O 1
ATOM 1677 N N . THR A 1 204 ? -4.366 14.057 3.848 1.00 88.88 204 THR A N 1
ATOM 1678 C CA . THR A 1 204 ? -4.815 12.805 4.469 1.00 88.88 204 THR A CA 1
ATOM 1679 C C . THR A 1 204 ? -5.033 12.935 5.970 1.00 88.88 204 THR A C 1
ATOM 1681 O O . THR A 1 204 ? -5.974 12.341 6.487 1.00 88.88 204 THR A O 1
ATOM 1684 N N . HIS A 1 205 ? -4.270 13.783 6.668 1.00 91.12 205 HIS A N 1
ATOM 1685 C CA . HIS A 1 205 ? -4.523 14.096 8.083 1.00 91.12 205 HIS A CA 1
ATOM 1686 C C . HIS A 1 205 ? -5.906 14.705 8.304 1.00 91.12 205 HIS A C 1
ATOM 1688 O O . HIS A 1 205 ? -6.637 14.273 9.197 1.00 91.12 205 HIS A O 1
ATOM 1694 N N . LYS A 1 206 ? -6.299 15.671 7.463 1.00 90.44 206 LYS A N 1
ATOM 1695 C CA . LYS A 1 206 ? -7.630 16.286 7.536 1.00 90.44 206 LYS A CA 1
ATOM 1696 C C . LYS A 1 206 ? -8.730 15.255 7.283 1.00 90.44 206 LYS A C 1
ATOM 1698 O O . LYS A 1 206 ? -9.694 15.208 8.042 1.00 90.44 206 LYS A O 1
ATOM 1703 N N . LEU A 1 207 ? -8.580 14.428 6.247 1.00 91.44 207 LEU A N 1
ATOM 1704 C CA . LEU A 1 207 ? -9.562 13.400 5.893 1.00 91.44 207 LEU A CA 1
ATOM 1705 C C . LEU A 1 207 ? -9.696 12.321 6.975 1.00 91.44 207 LEU A C 1
ATOM 1707 O O . LEU A 1 207 ? -10.815 11.998 7.364 1.00 91.44 207 LEU A O 1
ATOM 1711 N N . SER A 1 208 ? -8.576 11.826 7.505 1.00 93.38 208 SER A N 1
ATOM 1712 C CA . SER A 1 208 ? -8.554 10.858 8.607 1.00 93.38 208 SER A CA 1
ATOM 1713 C C . SER A 1 208 ? -9.257 11.420 9.843 1.00 93.38 208 SER A C 1
ATOM 1715 O O . SER A 1 208 ? -10.173 10.796 10.377 1.00 93.38 208 SER A O 1
ATOM 1717 N N . LYS A 1 209 ? -8.926 12.661 10.230 1.00 92.31 209 LYS A N 1
ATOM 1718 C CA . LYS A 1 209 ? -9.584 13.349 11.347 1.00 92.31 209 LYS A CA 1
ATOM 1719 C C . LYS A 1 209 ? -11.090 13.482 11.126 1.00 92.31 209 LYS A C 1
ATOM 1721 O O . LYS A 1 209 ? -11.861 13.206 12.035 1.00 92.31 209 LYS A O 1
ATOM 1726 N N . MET A 1 210 ? -11.518 13.903 9.934 1.00 91.88 210 MET A N 1
ATOM 1727 C CA . MET A 1 210 ? -12.942 14.047 9.606 1.00 91.88 210 MET A CA 1
ATOM 1728 C C . MET A 1 210 ? -13.685 12.707 9.642 1.00 91.88 210 MET A C 1
ATOM 1730 O O . MET A 1 210 ? -14.800 12.647 10.155 1.00 91.88 210 MET A O 1
ATOM 1734 N N . PHE A 1 211 ? -13.073 11.640 9.124 1.00 94.06 211 PHE A N 1
ATOM 1735 C CA . PHE A 1 211 ? -13.661 10.305 9.139 1.00 94.06 211 PHE A CA 1
ATOM 1736 C C . PHE A 1 211 ? -13.842 9.797 10.570 1.00 94.06 211 PHE A C 1
ATOM 1738 O O . PHE A 1 211 ? -14.957 9.452 10.958 1.00 94.06 211 PHE A O 1
ATOM 1745 N N . TRP A 1 212 ? -12.789 9.822 11.387 1.00 93.69 212 TRP A N 1
ATOM 1746 C CA . TRP A 1 212 ? -12.860 9.323 12.760 1.00 93.69 212 TRP A CA 1
ATOM 1747 C C . TRP A 1 212 ? -13.740 10.193 13.664 1.00 93.69 212 TRP A C 1
ATOM 1749 O O . TRP A 1 212 ? -14.507 9.662 14.466 1.00 93.69 212 TRP A O 1
ATOM 1759 N N . ALA A 1 213 ? -13.768 11.510 13.442 1.00 91.19 213 ALA A N 1
ATOM 1760 C CA . ALA A 1 213 ? -14.691 12.410 14.129 1.00 91.19 213 ALA A CA 1
ATOM 1761 C C . ALA A 1 213 ? -16.172 12.117 13.828 1.00 91.19 213 ALA A C 1
ATOM 1763 O O . ALA A 1 213 ? -17.033 12.576 14.570 1.00 91.19 213 ALA A O 1
ATOM 1764 N N . SER A 1 214 ? -16.501 11.358 12.776 1.00 91.88 214 SER A N 1
ATOM 1765 C CA . SER A 1 214 ? -17.884 10.940 12.496 1.00 91.88 214 SER A CA 1
ATOM 1766 C C . SER A 1 214 ? -18.381 9.795 13.398 1.00 91.88 214 SER A C 1
ATOM 1768 O O . SER A 1 214 ? -19.565 9.447 13.351 1.00 91.88 214 SER A O 1
ATOM 1770 N N . TYR A 1 215 ? -17.503 9.221 14.225 1.00 89.19 215 TYR A N 1
ATOM 1771 C CA . TYR A 1 215 ? -17.816 8.252 15.281 1.00 89.19 215 TYR A CA 1
ATOM 1772 C C . TYR A 1 215 ? -17.811 8.937 16.659 1.00 89.19 215 TYR A C 1
ATOM 1774 O O . TYR A 1 215 ? -17.193 8.460 17.607 1.00 89.19 215 TYR A O 1
ATOM 1782 N N . GLN A 1 216 ? -18.457 10.104 16.764 1.00 79.00 216 GLN A N 1
ATOM 1783 C CA . GLN A 1 216 ? -18.468 10.920 17.985 1.00 79.00 216 GLN A CA 1
ATOM 1784 C C . GLN A 1 216 ? -18.845 10.102 19.228 1.00 79.00 216 GLN A C 1
ATOM 1786 O O . GLN A 1 216 ? -19.802 9.331 19.203 1.00 79.00 216 GLN A O 1
ATOM 1791 N N . GLY A 1 217 ? -18.091 10.287 20.314 1.00 77.31 217 GLY A N 1
ATOM 1792 C CA . GLY A 1 217 ? -18.323 9.606 21.592 1.00 77.31 217 GLY A CA 1
ATOM 1793 C C . GLY A 1 217 ? -17.875 8.141 21.644 1.00 77.31 217 GLY A C 1
ATOM 1794 O O . GLY A 1 217 ? -17.916 7.546 22.717 1.00 77.31 217 GLY A O 1
ATOM 1795 N N . LEU A 1 218 ? -17.416 7.561 20.530 1.00 84.00 218 LEU A N 1
ATOM 1796 C CA . LEU A 1 218 ? -16.846 6.217 20.506 1.00 84.00 218 LEU A CA 1
ATOM 1797 C C . LEU A 1 218 ? -15.347 6.275 20.840 1.00 84.00 218 LEU A C 1
ATOM 1799 O O . LEU A 1 218 ? -14.583 6.979 20.173 1.00 84.00 218 LEU A O 1
ATOM 1803 N N . SER A 1 219 ? -14.928 5.509 21.850 1.00 87.12 219 SER A N 1
ATOM 1804 C CA . SER A 1 219 ? -13.513 5.171 22.025 1.00 87.12 219 SER A CA 1
ATOM 1805 C C . SER A 1 219 ? -13.088 4.249 20.888 1.00 87.12 219 SER A C 1
ATOM 1807 O O . SER A 1 219 ? -13.752 3.244 20.635 1.00 87.12 219 SER A O 1
ATOM 1809 N N . LEU A 1 220 ? -12.001 4.600 20.204 1.00 90.50 220 LEU A N 1
ATOM 1810 C CA . LEU A 1 220 ? -11.399 3.766 19.163 1.00 90.50 220 LEU A CA 1
ATOM 1811 C C . LEU A 1 220 ? -10.257 2.903 19.711 1.00 90.50 220 LEU A C 1
ATOM 1813 O O . LEU A 1 220 ? -9.567 2.256 18.931 1.00 90.50 220 LEU A O 1
ATOM 1817 N N . ALA A 1 221 ? -10.036 2.922 21.027 1.00 88.44 221 ALA A N 1
ATOM 1818 C CA . ALA A 1 221 ? -9.201 1.939 21.694 1.00 88.44 221 ALA A CA 1
ATOM 1819 C C . ALA A 1 221 ? -9.912 0.569 21.696 1.00 88.44 221 ALA A C 1
ATOM 1821 O O . ALA A 1 221 ? -11.147 0.534 21.704 1.00 88.44 221 ALA A O 1
ATOM 1822 N N . PRO A 1 222 ? -9.157 -0.540 21.710 1.00 85.12 222 PRO A N 1
ATOM 1823 C CA . PRO A 1 222 ? -9.739 -1.874 21.703 1.00 85.12 222 PRO A CA 1
ATOM 1824 C C . PRO A 1 222 ? -10.582 -2.096 22.956 1.00 85.12 222 PRO A C 1
ATOM 1826 O O . PRO A 1 222 ? -10.181 -1.708 24.056 1.00 85.12 222 PRO A O 1
ATOM 1829 N N . ARG A 1 223 ? -11.748 -2.728 22.802 1.00 83.75 223 ARG A N 1
ATOM 1830 C CA . ARG A 1 223 ? -12.633 -3.043 23.940 1.00 83.75 223 ARG A CA 1
ATOM 1831 C C . ARG A 1 223 ? -12.129 -4.202 24.787 1.00 83.75 223 ARG A C 1
ATOM 1833 O O . ARG A 1 223 ? -12.407 -4.242 25.982 1.00 83.75 223 ARG A O 1
ATOM 1840 N N . GLN A 1 224 ? -11.426 -5.137 24.160 1.00 78.06 224 GLN A N 1
ATOM 1841 C CA . GLN A 1 224 ? -10.803 -6.283 24.806 1.00 78.06 224 GLN A CA 1
ATOM 1842 C C . GLN A 1 224 ? -9.322 -6.317 24.442 1.00 78.06 224 GLN A C 1
ATOM 1844 O O . GLN A 1 224 ? -8.932 -6.063 23.300 1.00 78.06 224 GLN A O 1
ATOM 1849 N N . GLU A 1 225 ? -8.487 -6.598 25.436 1.00 67.88 225 GLU A N 1
ATOM 1850 C CA . GLU A 1 225 ? -7.050 -6.724 25.248 1.00 67.88 225 GLU A CA 1
ATOM 1851 C C . GLU A 1 225 ? -6.653 -8.193 25.321 1.00 67.88 225 GLU A C 1
ATOM 1853 O O . GLU A 1 225 ? -6.866 -8.851 26.333 1.00 67.88 225 GLU A O 1
ATOM 1858 N N . GLU A 1 226 ? -6.044 -8.695 24.249 1.00 62.81 226 GLU A N 1
ATOM 1859 C CA . GLU A 1 226 ? -5.356 -9.983 24.283 1.00 62.81 226 GLU A CA 1
ATOM 1860 C C . GLU A 1 226 ? -4.171 -9.881 25.266 1.00 62.81 226 GLU A C 1
ATOM 1862 O O . GLU A 1 226 ? -3.386 -8.923 25.149 1.00 62.81 226 GLU A O 1
ATOM 1867 N N . PRO A 1 227 ? -4.018 -10.812 26.229 1.00 60.56 227 PRO A N 1
ATOM 1868 C CA . PRO A 1 227 ? -2.820 -10.873 27.058 1.00 60.56 227 PRO A CA 1
ATOM 1869 C C . PRO A 1 227 ? -1.595 -11.051 26.153 1.00 60.56 227 PRO A C 1
ATOM 1871 O O . PRO A 1 227 ? -1.646 -11.802 25.179 1.00 60.56 227 PRO A O 1
ATOM 1874 N N . GLN A 1 228 ? -0.502 -10.330 26.431 1.00 56.47 228 GLN A N 1
ATOM 1875 C CA . GLN A 1 228 ? 0.709 -10.382 25.603 1.00 56.47 228 GLN A CA 1
ATOM 1876 C C . GLN A 1 228 ? 1.168 -11.839 25.437 1.00 56.47 228 GLN A C 1
ATOM 1878 O O . GLN A 1 228 ? 1.623 -12.463 26.391 1.00 56.47 228 GLN A O 1
ATOM 1883 N N . LEU A 1 229 ? 1.047 -12.380 24.219 1.00 52.34 229 LEU A N 1
ATOM 1884 C CA . LEU A 1 229 ? 1.426 -13.765 23.904 1.00 52.34 229 LEU A CA 1
ATOM 1885 C C . LEU A 1 229 ? 2.945 -13.997 23.991 1.00 52.34 229 LEU A C 1
ATOM 1887 O O . LEU A 1 229 ? 3.387 -15.141 24.050 1.00 52.34 229 LEU A O 1
ATOM 1891 N N . PHE A 1 230 ? 3.736 -12.921 24.026 1.00 48.25 230 PHE A N 1
ATOM 1892 C CA . PHE A 1 230 ? 5.187 -12.954 24.173 1.00 48.25 230 PHE A CA 1
ATOM 1893 C C . PHE A 1 230 ? 5.629 -11.805 25.091 1.00 48.25 230 PHE A C 1
ATOM 1895 O O . PHE A 1 230 ? 5.721 -10.661 24.646 1.00 48.25 230 PHE A O 1
ATOM 1902 N N . ALA A 1 231 ? 5.858 -12.123 26.366 1.00 40.31 231 ALA A N 1
ATOM 1903 C CA . ALA A 1 231 ? 6.602 -11.296 27.318 1.00 40.31 231 ALA A CA 1
ATOM 1904 C C . ALA A 1 231 ? 8.015 -11.867 27.496 1.00 40.31 231 ALA A C 1
ATOM 1906 O O . ALA A 1 231 ? 8.142 -13.115 27.482 1.00 40.31 231 ALA A O 1
#

pLDDT: mean 90.55, std 8.55, range [40.31, 98.0]

Radius of gyration: 18.91 Å; chains: 1; bounding box: 46×33×51 Å

InterPro domains:
  IPR023197 Bacteriophage T4, Gp59, helicase assembly protein domain superfamily [SSF48493] (12-110)

Foldseek 3Di: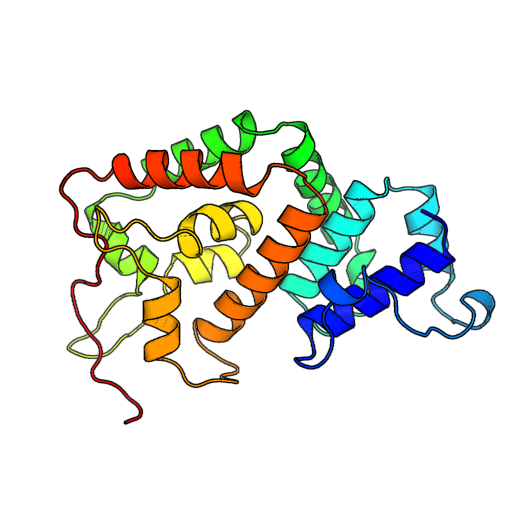
DDLVVLVLQLVLLLCLLPDPPRDCLVCVSGDDDDDLVPDPCSVLSVCCVVPDDPQLSLQLSLLQCLLPSNDDSVSSSDPVSSVRSVVRSVCLVVPPPVLLVVLVVVLVVCDLVCLLCQLPNDDDPQDHPDARVVVVCVNVVVQPLLSCLLQQVAADVVQVRDSLVLVPQADDPPDPDGCVSNSSSSVSSVSSCCVVRPCSVVSSNVSNNVSVCVSPPHRSPRPHDRDRPDD

Sequence (231 aa):
MSPEQVFMYAKSYRLYFSTEGYDFIKYKGHVSTPPLIKQRDRQFYYRLSTKLSDTQIHAALLLTYFFKPKAYIADVVAPDVLQDGMAFASRAENGTSTLGNELYALRKKLLPAHVDEWLYGAFLDEQRASLPTCIEGIISRELMVDLACVLLLIPQNAHGYHWSQYWEQREPDGSAFGVRPWLTRLRKADQLLNWQRPAWRQYTHKLSKMFWASYQGLSLAPRQEEPQLFA

Secondary structure (DSSP, 8-state):
--HHHHHHHHHHHHHHHH-SS--HHHHTT------GGG-TTHHHHHHHHHHS-HHHHHHHHHHHHHH-TT--HHHHT-HHHHHHHHHHHHHHHTHHHHHHHHHHHHHHHS-GGGHHHHHH--EETTEE-S--HHHHHHHTTSS-HHHHHHHHSS-BGGGTB-HHHHHHTTSPTT-SSSSHHHHHHHHHHHHHHHHHSTTHHHHHHHHHHHHHHTSTT---S-SS----S--

Organism: NCBI:txid408172